Protein AF-A0A1F8VEP0-F1 (afdb_monomer_lite)

Structure (mmCIF, N/CA/C/O backbone):
data_AF-A0A1F8VEP0-F1
#
_entry.id   AF-A0A1F8VEP0-F1
#
loop_
_atom_site.group_PDB
_atom_site.id
_atom_site.type_symbol
_atom_site.label_atom_id
_atom_site.label_alt_id
_atom_site.label_comp_id
_atom_site.label_asym_id
_atom_site.label_entity_id
_atom_site.label_seq_id
_atom_site.pdbx_PDB_ins_code
_atom_site.Cartn_x
_atom_site.Cartn_y
_atom_site.Cartn_z
_atom_site.occupancy
_atom_site.B_iso_or_equiv
_atom_site.auth_seq_id
_atom_site.auth_comp_id
_atom_site.auth_asym_id
_atom_site.auth_atom_id
_atom_site.pdbx_PDB_model_num
ATOM 1 N N . MET A 1 1 ? 7.710 -33.359 -16.602 1.00 44.78 1 MET A N 1
ATOM 2 C CA . MET A 1 1 ? 8.304 -32.023 -16.822 1.00 44.78 1 MET A CA 1
ATOM 3 C C . MET A 1 1 ? 7.829 -31.526 -18.174 1.00 44.78 1 MET A C 1
ATOM 5 O O . MET A 1 1 ? 8.099 -32.193 -19.163 1.00 44.78 1 MET A O 1
ATOM 9 N N . ALA A 1 2 ? 7.037 -30.452 -18.216 1.00 44.25 2 ALA A N 1
ATOM 10 C CA . ALA A 1 2 ? 6.523 -29.912 -19.474 1.00 44.25 2 ALA A CA 1
ATOM 11 C C . ALA A 1 2 ? 7.696 -29.463 -20.360 1.00 44.25 2 ALA A C 1
ATOM 13 O O . ALA A 1 2 ? 8.592 -28.772 -19.877 1.00 44.25 2 ALA A O 1
ATOM 14 N N . SER A 1 3 ? 7.715 -29.880 -21.630 1.00 47.62 3 SER A N 1
ATOM 15 C CA . SER A 1 3 ? 8.751 -29.459 -22.573 1.00 47.62 3 SER A CA 1
ATOM 16 C C . SER A 1 3 ? 8.634 -27.954 -22.791 1.00 47.62 3 SER A C 1
ATOM 18 O O . SER A 1 3 ? 7.681 -27.473 -23.410 1.00 47.62 3 SER A O 1
ATOM 20 N N . ILE A 1 4 ? 9.589 -27.208 -22.255 1.00 56.34 4 ILE A N 1
ATOM 21 C CA . ILE A 1 4 ? 9.647 -25.764 -22.420 1.00 56.34 4 ILE A CA 1
ATOM 22 C C . ILE A 1 4 ? 9.968 -25.459 -23.894 1.00 56.34 4 ILE A C 1
ATOM 24 O O . ILE A 1 4 ? 10.861 -26.076 -24.478 1.00 56.34 4 ILE A O 1
ATOM 28 N N . LYS A 1 5 ? 9.197 -24.561 -24.525 1.00 58.69 5 LYS A N 1
ATOM 29 C CA . LYS A 1 5 ? 9.345 -24.208 -25.949 1.00 58.69 5 LYS A CA 1
ATOM 30 C C . LYS A 1 5 ? 10.731 -23.600 -26.202 1.00 58.69 5 LYS A C 1
ATOM 32 O O . LYS A 1 5 ? 11.097 -22.628 -25.550 1.00 58.69 5 LYS A O 1
ATOM 37 N N . LYS A 1 6 ? 11.462 -24.136 -27.187 1.00 59.84 6 LYS A N 1
ATOM 38 C CA . LYS A 1 6 ? 12.840 -23.739 -27.552 1.00 59.84 6 LYS A CA 1
ATOM 39 C C . LYS A 1 6 ? 13.005 -22.277 -28.015 1.00 59.84 6 LYS A C 1
ATOM 41 O O . LYS A 1 6 ? 14.140 -21.830 -28.131 1.00 59.84 6 LYS A O 1
ATOM 46 N N . ASP A 1 7 ? 11.916 -21.535 -28.223 1.00 81.25 7 ASP A N 1
ATOM 47 C CA . ASP A 1 7 ? 11.950 -20.193 -28.826 1.00 81.25 7 ASP A CA 1
ATOM 48 C C . ASP A 1 7 ? 11.789 -19.031 -27.829 1.00 81.25 7 ASP A C 1
ATOM 50 O O . ASP A 1 7 ? 11.871 -17.868 -28.222 1.00 81.25 7 ASP A O 1
ATOM 54 N N . VAL A 1 8 ? 11.565 -19.306 -26.540 1.00 88.75 8 VAL A N 1
ATOM 55 C CA . VAL A 1 8 ? 11.448 -18.245 -25.525 1.00 88.75 8 VAL A CA 1
ATOM 56 C C . VAL A 1 8 ? 12.845 -17.790 -25.094 1.00 88.75 8 VAL A C 1
ATOM 58 O O . VAL A 1 8 ? 13.694 -18.614 -24.767 1.00 88.75 8 VAL A O 1
ATOM 61 N N . LYS A 1 9 ? 13.091 -16.474 -25.085 1.00 90.25 9 LYS A N 1
ATOM 62 C CA . LYS A 1 9 ? 14.366 -15.865 -24.638 1.00 90.25 9 LYS A CA 1
ATOM 63 C C . LYS A 1 9 ? 14.201 -14.897 -23.464 1.00 90.25 9 LYS A C 1
ATOM 65 O O . LYS A 1 9 ? 15.165 -14.604 -22.760 1.00 90.25 9 LYS A O 1
ATOM 70 N N . GLU A 1 10 ? 12.984 -14.404 -23.270 1.00 95.00 10 GLU A N 1
ATOM 71 C CA . GLU A 1 10 ? 12.646 -13.306 -22.369 1.00 95.00 10 GLU A CA 1
ATOM 72 C C . GLU A 1 10 ? 11.399 -13.691 -21.575 1.00 95.00 10 GLU A C 1
ATOM 74 O O . GLU A 1 10 ? 10.438 -14.224 -22.135 1.00 95.00 10 GLU A O 1
ATOM 79 N N . VAL A 1 11 ? 11.426 -13.444 -20.268 1.00 96.12 11 VAL A N 1
ATOM 80 C CA . VAL A 1 11 ? 10.335 -13.747 -19.342 1.00 96.12 11 VAL A CA 1
ATOM 81 C C . VAL A 1 11 ? 10.034 -12.506 -18.519 1.00 96.12 11 VAL A C 1
ATOM 83 O O . VAL A 1 11 ? 10.885 -11.991 -17.798 1.00 96.12 11 VAL A O 1
ATOM 86 N N . LEU A 1 12 ? 8.797 -12.033 -18.605 1.00 97.25 12 LEU A N 1
ATOM 87 C CA . LEU A 1 12 ? 8.286 -10.983 -17.738 1.00 97.25 12 LEU A CA 1
ATOM 88 C C . LEU A 1 12 ? 7.476 -11.619 -16.614 1.00 97.25 12 LEU A C 1
ATOM 90 O O . LEU A 1 12 ? 6.585 -12.425 -16.877 1.00 97.25 12 LEU A O 1
ATOM 94 N N . ILE A 1 13 ? 7.751 -11.220 -15.375 1.00 97.56 13 ILE A N 1
ATOM 95 C CA . ILE A 1 13 ? 6.983 -11.656 -14.206 1.00 97.56 13 ILE A CA 1
ATOM 96 C C . ILE A 1 13 ? 6.179 -10.467 -13.691 1.00 97.56 13 ILE A C 1
ATOM 98 O O . ILE A 1 13 ? 6.742 -9.512 -13.163 1.00 97.56 13 ILE A O 1
ATOM 102 N N . LEU A 1 14 ? 4.857 -10.525 -13.862 1.00 97.12 14 LEU A N 1
ATOM 103 C CA . LEU A 1 14 ? 3.929 -9.543 -13.310 1.00 97.12 14 LEU A CA 1
ATOM 104 C C . LEU A 1 14 ? 3.367 -10.075 -11.995 1.00 97.12 14 LEU A C 1
ATOM 106 O O . LEU A 1 14 ? 2.551 -10.994 -12.000 1.00 97.12 14 LEU A O 1
ATOM 110 N N . ASP A 1 15 ? 3.766 -9.465 -10.888 1.00 95.75 15 ASP A N 1
ATOM 111 C CA . ASP A 1 15 ? 3.482 -9.963 -9.547 1.00 95.75 15 ASP A CA 1
ATOM 112 C C . ASP A 1 15 ? 2.583 -9.008 -8.744 1.00 95.75 15 ASP A C 1
ATOM 114 O O . ASP A 1 15 ? 2.435 -7.812 -9.038 1.00 95.75 15 ASP A O 1
ATOM 118 N N . HIS A 1 16 ? 1.907 -9.578 -7.756 1.00 91.88 16 HIS A N 1
ATOM 119 C CA . HIS A 1 16 ? 1.056 -8.896 -6.799 1.00 91.88 16 HIS A CA 1
ATOM 120 C C . HIS A 1 16 ? 1.235 -9.574 -5.438 1.00 91.88 16 HIS A C 1
ATOM 122 O O . HIS A 1 16 ? 0.623 -10.605 -5.174 1.00 91.88 16 HIS A O 1
ATOM 128 N N . GLY A 1 17 ? 2.086 -8.996 -4.591 1.00 90.06 17 GLY A N 1
ATOM 129 C CA . GLY A 1 17 ? 2.411 -9.539 -3.263 1.00 90.06 17 GLY A CA 1
ATOM 130 C C . GLY A 1 17 ? 3.816 -10.142 -3.170 1.00 90.06 17 GLY A C 1
ATOM 131 O O . GLY A 1 17 ? 4.260 -10.502 -2.079 1.00 90.06 17 GLY A O 1
ATOM 132 N N . GLY A 1 18 ? 4.560 -10.168 -4.280 1.00 92.62 18 GLY A N 1
ATOM 133 C CA . GLY A 1 18 ? 5.962 -10.583 -4.348 1.00 92.62 18 GLY A CA 1
ATOM 134 C C . GLY A 1 18 ? 6.181 -12.094 -4.361 1.00 92.62 18 GLY A C 1
ATOM 135 O O . GLY A 1 18 ? 7.325 -12.530 -4.361 1.00 92.62 18 GLY A O 1
ATOM 136 N N . HIS A 1 19 ? 5.120 -12.904 -4.368 1.00 92.25 19 HIS A N 1
ATOM 137 C CA . HIS A 1 19 ? 5.226 -14.361 -4.253 1.00 92.25 19 HIS A CA 1
ATOM 138 C C . HIS A 1 19 ? 5.881 -14.996 -5.483 1.00 92.25 19 HIS A C 1
ATOM 140 O O . HIS A 1 19 ? 6.763 -15.841 -5.345 1.00 92.25 19 HIS A O 1
ATOM 146 N N . ALA A 1 20 ? 5.498 -14.586 -6.693 1.00 94.75 20 ALA A N 1
ATOM 147 C CA . ALA A 1 20 ? 6.080 -15.144 -7.913 1.00 94.75 20 ALA A CA 1
ATOM 148 C C . ALA A 1 20 ? 7.556 -14.746 -8.070 1.00 94.75 20 ALA A C 1
ATOM 150 O O . ALA A 1 20 ? 8.371 -15.558 -8.501 1.00 94.75 20 ALA A O 1
ATOM 151 N N . LEU A 1 21 ? 7.901 -13.514 -7.692 1.00 95.38 21 LEU A N 1
ATOM 152 C CA . LEU A 1 21 ? 9.253 -12.962 -7.737 1.00 95.38 21 LEU A CA 1
ATOM 153 C C . LEU A 1 21 ? 10.166 -13.541 -6.647 1.00 95.38 21 LEU A C 1
ATOM 155 O O . LEU A 1 21 ? 11.363 -13.695 -6.878 1.00 95.38 21 LEU A O 1
ATOM 159 N N . SER A 1 22 ? 9.611 -13.886 -5.484 1.00 92.94 22 SER A N 1
ATOM 160 C CA . SER A 1 22 ? 10.333 -14.524 -4.378 1.00 92.94 22 SER A CA 1
ATOM 161 C C . SER A 1 22 ? 10.724 -15.972 -4.668 1.00 92.94 22 SER A C 1
ATOM 163 O O . SER A 1 22 ? 11.761 -16.436 -4.202 1.00 92.94 22 SER A O 1
ATOM 165 N N . PHE A 1 23 ? 9.907 -16.697 -5.435 1.00 91.50 23 PHE A N 1
ATOM 166 C CA . PHE A 1 23 ? 10.069 -18.140 -5.645 1.00 91.50 23 PHE A CA 1
ATOM 167 C C . PHE A 1 23 ? 10.392 -18.508 -7.098 1.00 91.50 23 PHE A C 1
ATOM 169 O O . PHE A 1 23 ? 10.045 -19.596 -7.563 1.00 91.50 23 PHE A O 1
ATOM 176 N N . ILE A 1 24 ? 11.070 -17.614 -7.827 1.00 92.88 24 ILE A N 1
ATOM 177 C CA . ILE A 1 24 ? 11.504 -17.886 -9.202 1.00 92.88 24 ILE A CA 1
ATOM 178 C C . ILE A 1 24 ? 12.479 -19.072 -9.190 1.00 92.88 24 ILE A C 1
ATOM 180 O O . ILE A 1 24 ? 13.518 -19.001 -8.529 1.00 92.88 24 ILE A O 1
ATOM 184 N N . PRO A 1 25 ? 12.216 -20.150 -9.952 1.00 93.31 25 PRO A N 1
ATOM 185 C CA . PRO A 1 25 ? 13.163 -21.248 -10.058 1.00 93.31 25 PRO A CA 1
ATOM 186 C C . PRO A 1 25 ? 14.482 -20.773 -10.671 1.00 93.31 25 PRO A C 1
ATOM 188 O O . PRO A 1 25 ? 14.488 -20.116 -11.712 1.00 93.31 25 PRO A O 1
ATOM 191 N N . GLU A 1 26 ? 15.611 -21.182 -10.095 1.00 91.75 26 GLU A N 1
ATOM 192 C CA . GLU A 1 26 ? 16.945 -20.798 -10.580 1.00 91.75 26 GLU A CA 1
ATOM 193 C C . GLU A 1 26 ? 17.156 -21.126 -12.071 1.00 91.75 26 GLU A C 1
ATOM 195 O O . GLU A 1 26 ? 17.801 -20.383 -12.808 1.00 91.75 26 GLU A O 1
ATOM 200 N N . GLN A 1 27 ? 16.549 -22.216 -12.544 1.00 92.50 27 GLN A N 1
ATOM 201 C CA . GLN A 1 27 ? 16.573 -22.620 -13.951 1.00 92.50 27 GLN A CA 1
ATOM 202 C C . GLN A 1 27 ? 16.001 -21.539 -14.882 1.00 92.50 27 GLN A C 1
ATOM 204 O O . GLN A 1 27 ? 16.535 -21.339 -15.970 1.00 92.50 27 GLN A O 1
ATOM 209 N N . ILE A 1 28 ? 14.965 -20.811 -14.450 1.00 92.88 28 ILE A N 1
ATOM 210 C CA . ILE A 1 28 ? 14.386 -19.702 -15.216 1.00 92.88 28 ILE A CA 1
ATOM 211 C C . ILE A 1 28 ? 15.386 -18.545 -15.302 1.00 92.88 28 ILE A C 1
ATOM 213 O O . ILE A 1 28 ? 15.624 -18.030 -16.391 1.00 92.88 28 ILE A O 1
ATOM 217 N N . LEU A 1 29 ? 16.026 -18.186 -14.185 1.00 92.31 29 LEU A N 1
ATOM 218 C CA . LEU A 1 29 ? 17.010 -17.097 -14.137 1.00 92.31 29 LEU A CA 1
ATOM 219 C C . LEU A 1 29 ? 18.261 -17.390 -14.977 1.00 92.31 29 LEU A C 1
ATOM 221 O O . LEU A 1 29 ? 18.841 -16.482 -15.559 1.00 92.31 29 LEU A O 1
ATOM 225 N N . ARG A 1 30 ? 18.681 -18.659 -15.056 1.00 90.88 30 ARG A N 1
ATOM 226 C CA . ARG A 1 30 ? 19.842 -19.075 -15.861 1.00 90.88 30 ARG A CA 1
ATOM 227 C C . ARG A 1 30 ? 19.538 -19.154 -17.359 1.00 90.88 30 ARG A C 1
ATOM 229 O O . ARG A 1 30 ? 20.446 -18.985 -18.167 1.00 90.88 30 ARG A O 1
ATOM 236 N N . GLN A 1 31 ? 18.299 -19.477 -17.729 1.00 91.75 31 GLN A N 1
ATOM 237 C CA . GLN A 1 31 ? 17.927 -19.748 -19.120 1.00 91.75 31 GLN A CA 1
ATOM 238 C C . GLN A 1 31 ? 17.366 -18.520 -19.849 1.00 91.75 31 GLN A C 1
ATOM 240 O O . GLN A 1 31 ? 17.531 -18.413 -21.065 1.00 91.75 31 GLN A O 1
ATOM 245 N N . TYR A 1 32 ? 16.706 -17.608 -19.135 1.00 94.00 32 TYR A N 1
ATOM 246 C CA . TYR A 1 32 ? 16.004 -16.475 -19.732 1.00 94.00 32 TYR A CA 1
ATOM 247 C C . TYR A 1 32 ? 16.513 -15.153 -19.183 1.00 94.00 32 TYR A C 1
ATOM 249 O O . TYR A 1 32 ? 16.926 -15.048 -18.032 1.00 94.00 32 TYR A O 1
ATOM 257 N N . LYS A 1 33 ? 16.377 -14.105 -19.993 1.00 95.44 33 LYS A N 1
ATOM 258 C CA . LYS A 1 33 ? 16.367 -12.743 -19.464 1.00 95.44 33 LYS A CA 1
ATOM 259 C C . LYS A 1 33 ? 15.062 -12.540 -18.710 1.00 95.44 33 LYS A C 1
ATOM 261 O O . LYS A 1 33 ? 13.998 -12.779 -19.284 1.00 95.44 33 LYS A O 1
ATOM 266 N N . VAL A 1 34 ? 15.131 -12.091 -17.463 1.00 96.88 34 VAL A N 1
ATOM 267 C CA . VAL A 1 34 ? 13.943 -11.914 -16.622 1.00 96.88 34 VAL A CA 1
ATOM 268 C C . VAL A 1 34 ? 13.818 -10.464 -16.183 1.00 96.88 34 VAL A C 1
ATOM 270 O O . VAL A 1 34 ? 14.791 -9.875 -15.728 1.00 96.88 34 VAL A O 1
ATOM 273 N N . VAL A 1 35 ? 12.619 -9.896 -16.303 1.00 97.75 35 VAL A N 1
ATOM 274 C CA . VAL A 1 35 ? 12.275 -8.587 -15.726 1.00 97.75 35 VAL A CA 1
ATOM 275 C C . VAL A 1 35 ? 11.032 -8.756 -14.860 1.00 97.75 35 VAL A C 1
ATOM 277 O O . VAL A 1 35 ? 10.041 -9.353 -15.288 1.00 97.75 35 VAL A O 1
ATOM 280 N N . GLY A 1 36 ? 11.086 -8.240 -13.637 1.00 97.69 36 GLY A N 1
ATOM 281 C CA . GLY A 1 36 ? 9.975 -8.266 -12.693 1.00 97.69 36 GLY A CA 1
ATOM 282 C C . GLY A 1 36 ? 9.176 -6.967 -12.701 1.00 97.69 36 GLY A C 1
ATOM 283 O O . GLY A 1 36 ? 9.731 -5.886 -12.888 1.00 97.69 36 GLY A O 1
ATOM 284 N N . VAL A 1 37 ? 7.877 -7.056 -12.434 1.00 97.88 37 VAL A N 1
ATOM 285 C CA . VAL A 1 37 ? 6.990 -5.914 -12.186 1.00 97.88 37 VAL A CA 1
ATOM 286 C C . VAL A 1 37 ? 6.184 -6.206 -10.923 1.00 97.88 37 VAL A C 1
ATOM 288 O O . VAL A 1 37 ? 5.348 -7.106 -10.932 1.00 97.88 37 VAL A O 1
ATOM 291 N N . GLU A 1 38 ? 6.396 -5.440 -9.851 1.00 97.19 38 GLU A N 1
ATOM 292 C CA . GLU A 1 38 ? 5.661 -5.603 -8.587 1.00 97.19 38 GLU A CA 1
ATOM 293 C C . GLU A 1 38 ? 4.654 -4.464 -8.377 1.00 97.19 38 GLU A C 1
ATOM 295 O O . GLU A 1 38 ? 4.998 -3.275 -8.381 1.00 97.19 38 GLU A O 1
ATOM 300 N N . LYS A 1 39 ? 3.387 -4.836 -8.164 1.00 94.81 39 LYS A N 1
ATOM 301 C CA . LYS A 1 39 ? 2.250 -3.903 -8.076 1.00 94.81 39 LYS A CA 1
ATOM 302 C C . LYS A 1 39 ? 1.885 -3.467 -6.658 1.00 94.81 39 LYS A C 1
ATOM 304 O O . LYS A 1 39 ? 1.122 -2.512 -6.514 1.00 94.81 39 LYS A O 1
ATOM 309 N N . THR A 1 40 ? 2.373 -4.138 -5.620 1.00 92.12 40 THR A N 1
ATOM 310 C CA . THR A 1 40 ? 1.998 -3.901 -4.219 1.00 92.12 40 THR A CA 1
ATOM 311 C C . THR A 1 40 ? 3.190 -3.533 -3.346 1.00 92.12 40 THR A C 1
ATOM 313 O O . THR A 1 40 ? 4.299 -4.041 -3.502 1.00 92.12 40 THR A O 1
ATOM 316 N N . THR A 1 41 ? 2.950 -2.656 -2.372 1.00 91.56 41 THR A N 1
ATOM 317 C CA . THR A 1 41 ? 3.968 -2.282 -1.381 1.00 91.56 41 THR A CA 1
ATOM 318 C C . THR A 1 41 ? 4.392 -3.497 -0.559 1.00 91.56 41 THR A C 1
ATOM 320 O O . THR A 1 41 ? 5.569 -3.649 -0.245 1.00 91.56 41 THR A O 1
ATOM 323 N N . ARG A 1 42 ? 3.441 -4.396 -0.269 1.00 88.44 42 ARG A N 1
ATOM 324 C CA . ARG A 1 42 ? 3.685 -5.688 0.375 1.00 88.44 42 ARG A CA 1
ATOM 325 C C . ARG A 1 42 ? 4.732 -6.501 -0.376 1.00 88.44 42 ARG A C 1
ATOM 327 O O . ARG A 1 42 ? 5.704 -6.916 0.243 1.00 88.44 42 ARG A O 1
ATOM 334 N N . GLY A 1 43 ? 4.565 -6.684 -1.684 1.00 92.38 43 GLY A N 1
ATOM 335 C CA . GLY A 1 43 ? 5.507 -7.471 -2.470 1.00 92.38 43 GLY A CA 1
ATOM 336 C C . GLY A 1 43 ? 6.916 -6.900 -2.433 1.00 92.38 43 GLY A C 1
ATOM 337 O O . GLY A 1 43 ? 7.862 -7.633 -2.171 1.00 92.38 43 GLY A O 1
ATOM 338 N N . LEU A 1 44 ? 7.068 -5.576 -2.539 1.00 92.56 44 LEU A N 1
ATOM 339 C CA . LEU A 1 44 ? 8.384 -4.944 -2.391 1.00 92.56 44 LEU A CA 1
ATOM 340 C C . LEU A 1 44 ? 8.975 -5.113 -0.982 1.00 92.56 44 LEU A C 1
ATOM 342 O O . LEU A 1 44 ? 10.185 -5.288 -0.853 1.00 92.56 44 LEU A O 1
ATOM 346 N N . ILE A 1 45 ? 8.152 -5.076 0.073 1.00 90.06 45 ILE A N 1
ATOM 347 C CA . ILE A 1 45 ? 8.592 -5.351 1.451 1.00 90.06 45 ILE A CA 1
ATOM 348 C C . ILE A 1 45 ? 9.070 -6.801 1.586 1.00 90.06 45 ILE A C 1
ATOM 350 O O . ILE A 1 45 ? 10.143 -7.026 2.145 1.00 90.06 45 ILE A O 1
ATOM 354 N N . ASN A 1 46 ? 8.303 -7.762 1.068 1.00 90.44 46 ASN A N 1
ATOM 355 C CA . ASN A 1 46 ? 8.627 -9.188 1.122 1.00 90.44 46 ASN A CA 1
ATOM 356 C C . ASN A 1 46 ? 9.933 -9.481 0.374 1.00 90.44 46 ASN A C 1
ATOM 358 O O . ASN A 1 46 ? 10.839 -10.094 0.935 1.00 90.44 46 ASN A O 1
ATOM 362 N N . LEU A 1 47 ? 10.068 -8.954 -0.846 1.00 93.62 47 LEU A N 1
ATOM 363 C CA . LEU A 1 47 ? 11.279 -9.088 -1.655 1.00 93.62 47 LEU A CA 1
ATOM 364 C C . LEU A 1 47 ? 12.484 -8.445 -0.967 1.00 93.62 47 LEU A C 1
ATOM 366 O O . LEU A 1 47 ? 13.552 -9.041 -0.907 1.00 93.62 47 LEU A O 1
ATOM 370 N N . LYS A 1 48 ? 12.322 -7.259 -0.367 1.00 92.75 48 LYS A N 1
ATOM 371 C CA . LYS A 1 48 ? 13.407 -6.624 0.393 1.00 92.75 48 LYS A CA 1
ATOM 372 C C . LYS A 1 48 ? 13.837 -7.471 1.594 1.00 92.75 48 LYS A C 1
ATOM 374 O O . LYS A 1 48 ? 15.030 -7.567 1.859 1.00 92.75 48 LYS A O 1
ATOM 379 N N . ALA A 1 49 ? 12.886 -8.057 2.322 1.00 90.38 49 ALA A N 1
ATOM 380 C CA . ALA A 1 49 ? 13.165 -8.879 3.500 1.00 90.38 49 ALA A CA 1
ATOM 381 C C . ALA A 1 49 ? 13.895 -10.188 3.154 1.00 90.38 49 ALA A C 1
ATOM 383 O O . ALA A 1 49 ? 14.705 -10.656 3.948 1.00 90.38 49 ALA A O 1
ATOM 384 N N . GLN A 1 50 ? 13.633 -10.752 1.974 1.00 89.62 50 GLN A N 1
ATOM 385 C CA . GLN A 1 50 ? 14.289 -11.966 1.474 1.00 89.62 50 GLN A CA 1
ATOM 386 C C . GLN A 1 50 ? 15.582 -11.678 0.690 1.00 89.62 50 GLN A C 1
ATOM 388 O O . GLN A 1 50 ? 16.316 -12.603 0.352 1.00 89.62 50 GLN A O 1
ATOM 393 N N . GLY A 1 51 ? 15.876 -10.401 0.433 1.00 90.94 51 GLY A N 1
ATOM 394 C CA . GLY A 1 51 ? 16.866 -9.975 -0.548 1.00 90.94 51 GLY A CA 1
ATOM 395 C C . GLY A 1 51 ? 16.242 -9.915 -1.941 1.00 90.94 51 GLY A C 1
ATOM 396 O O . GLY A 1 51 ? 15.601 -10.862 -2.393 1.00 90.94 51 GLY A O 1
ATOM 397 N N . PHE A 1 52 ? 16.408 -8.779 -2.626 1.00 92.38 52 PHE A N 1
ATOM 398 C CA . PHE A 1 52 ? 15.854 -8.625 -3.970 1.00 92.38 52 PHE A CA 1
ATOM 399 C C . PHE A 1 52 ? 16.428 -9.687 -4.921 1.00 92.38 52 PHE A C 1
ATOM 401 O O . PHE A 1 52 ? 17.625 -9.984 -4.844 1.00 92.38 52 PHE A O 1
ATOM 408 N N . PRO A 1 53 ? 15.605 -10.237 -5.835 1.00 91.88 53 PRO A N 1
ATOM 409 C CA . PRO A 1 53 ? 16.087 -11.196 -6.816 1.00 91.88 53 PRO A CA 1
ATOM 410 C C . PRO A 1 53 ? 17.128 -10.537 -7.739 1.00 91.88 53 PRO A C 1
ATOM 412 O O . PRO A 1 53 ? 17.084 -9.319 -7.946 1.00 91.88 53 PRO A O 1
ATOM 415 N N . PRO A 1 54 ? 18.061 -11.314 -8.321 1.00 93.69 54 PRO A N 1
ATOM 416 C CA . PRO A 1 54 ? 19.153 -10.799 -9.149 1.00 93.69 54 PRO A CA 1
ATOM 417 C C . PRO A 1 54 ? 18.671 -10.444 -10.567 1.00 93.69 54 PRO A C 1
ATOM 419 O O . PRO A 1 54 ? 19.158 -10.976 -11.559 1.00 93.69 54 PRO A O 1
ATOM 422 N N . LEU A 1 55 ? 17.665 -9.579 -10.657 1.00 95.44 55 LEU A N 1
ATOM 423 C CA . LEU A 1 55 ? 17.006 -9.151 -11.886 1.00 95.44 55 LEU A CA 1
ATOM 424 C C . LEU A 1 55 ? 16.515 -7.703 -11.739 1.00 95.44 55 LEU A C 1
ATOM 426 O O . LEU A 1 55 ? 16.342 -7.224 -10.611 1.00 95.44 55 LEU A O 1
ATOM 430 N N . PRO A 1 56 ? 16.256 -6.992 -12.845 1.00 96.81 56 PRO A N 1
ATOM 431 C CA . PRO A 1 56 ? 15.615 -5.687 -12.789 1.00 96.81 56 PRO A CA 1
ATOM 432 C C . PRO A 1 56 ? 14.145 -5.816 -12.373 1.00 96.81 56 PRO A C 1
ATOM 434 O O . PRO A 1 56 ? 13.368 -6.568 -12.968 1.00 96.81 56 PRO A O 1
ATOM 437 N N . LEU A 1 57 ? 13.750 -5.044 -11.364 1.00 97.25 57 LEU A N 1
ATOM 438 C CA . LEU A 1 57 ? 12.398 -5.017 -10.816 1.00 97.25 57 LEU A CA 1
ATOM 439 C C . LEU A 1 57 ? 11.781 -3.630 -10.980 1.00 97.25 57 LEU A C 1
ATOM 441 O O . LEU A 1 57 ? 12.280 -2.665 -10.417 1.00 97.25 57 LEU A O 1
ATOM 445 N N . ILE A 1 58 ? 10.660 -3.521 -11.684 1.00 97.38 58 ILE A N 1
ATOM 446 C CA . ILE A 1 58 ? 9.907 -2.269 -11.8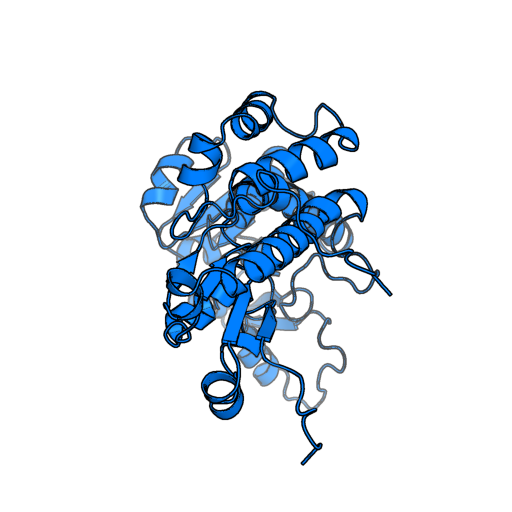00 1.00 97.38 58 ILE A CA 1
ATOM 447 C C . ILE A 1 58 ? 8.908 -2.177 -10.645 1.00 97.38 58 ILE A C 1
ATOM 449 O O . ILE A 1 58 ? 7.983 -2.986 -10.524 1.00 97.38 58 ILE A O 1
ATOM 453 N N . GLY A 1 59 ? 9.090 -1.173 -9.789 1.00 96.62 59 GLY A N 1
ATOM 454 C CA . GLY A 1 59 ? 8.271 -0.936 -8.603 1.00 96.62 59 GLY A CA 1
ATOM 455 C C . GLY A 1 59 ? 7.049 -0.064 -8.887 1.00 96.62 59 GLY A C 1
ATOM 456 O O . GLY A 1 59 ? 7.036 1.117 -8.543 1.00 96.62 59 GLY A O 1
ATOM 457 N N . VAL A 1 60 ? 5.979 -0.640 -9.444 1.00 97.00 60 VAL A N 1
ATOM 458 C CA . VAL A 1 60 ? 4.708 0.083 -9.676 1.00 97.00 60 VAL A CA 1
ATOM 459 C C . VAL A 1 60 ? 4.069 0.515 -8.352 1.00 97.00 60 VAL A C 1
ATOM 461 O O . VAL A 1 60 ? 3.494 1.595 -8.250 1.00 97.00 60 VAL A O 1
ATOM 464 N N . ALA A 1 61 ? 4.221 -0.302 -7.310 1.00 92.50 61 ALA A N 1
ATOM 465 C CA . ALA A 1 61 ? 3.700 -0.047 -5.969 1.00 92.50 61 ALA A CA 1
ATOM 466 C C . ALA A 1 61 ? 4.060 1.328 -5.375 1.00 92.50 61 ALA A C 1
ATOM 468 O O . ALA A 1 61 ? 3.268 1.913 -4.636 1.00 92.50 61 ALA A O 1
ATOM 469 N N . HIS A 1 62 ? 5.267 1.824 -5.662 1.00 92.38 62 HIS A N 1
ATOM 470 C CA . HIS A 1 62 ? 5.809 3.047 -5.070 1.00 92.38 62 HIS A CA 1
ATOM 471 C C . HIS A 1 62 ? 5.761 4.254 -6.005 1.00 92.38 62 HIS A C 1
ATOM 473 O O . HIS A 1 62 ? 6.311 5.302 -5.661 1.00 92.38 62 HIS A O 1
ATOM 479 N N . CYS A 1 63 ? 5.123 4.134 -7.168 1.00 96.56 63 CYS A N 1
ATOM 480 C CA . CYS A 1 63 ? 5.010 5.252 -8.088 1.00 96.56 63 CYS A CA 1
ATOM 481 C C . CYS A 1 63 ? 4.117 6.358 -7.493 1.00 96.56 63 CYS A C 1
ATOM 483 O O . CYS A 1 63 ? 3.207 6.089 -6.694 1.00 96.56 63 CYS A O 1
ATOM 485 N N . ALA A 1 64 ? 4.383 7.611 -7.864 1.00 97.38 64 ALA A N 1
ATOM 486 C CA . ALA A 1 64 ? 3.665 8.768 -7.336 1.00 97.38 64 ALA A CA 1
ATOM 487 C C . ALA A 1 64 ? 2.151 8.652 -7.576 1.00 97.38 64 ALA A C 1
ATOM 489 O O . ALA A 1 64 ? 1.364 8.828 -6.645 1.00 97.38 64 ALA A O 1
ATOM 490 N N . ALA A 1 65 ? 1.744 8.262 -8.791 1.00 97.56 65 ALA A N 1
ATOM 491 C CA . ALA A 1 65 ? 0.332 8.142 -9.167 1.00 97.56 65 ALA A CA 1
ATOM 492 C C . ALA A 1 65 ? -0.440 7.175 -8.254 1.00 97.56 65 ALA A C 1
ATOM 494 O O . ALA A 1 65 ? -1.501 7.516 -7.735 1.00 97.56 65 ALA A O 1
ATOM 495 N N . LYS A 1 66 ? 0.124 5.998 -7.969 1.00 95.56 66 LYS A N 1
ATOM 496 C CA . LYS A 1 66 ? -0.478 5.016 -7.062 1.00 95.56 66 LYS A CA 1
ATOM 497 C C . LYS A 1 66 ? -0.547 5.533 -5.625 1.00 95.56 66 LYS A C 1
ATOM 499 O O . LYS A 1 66 ? -1.581 5.467 -4.968 1.00 95.56 66 LYS A O 1
ATOM 504 N N . ARG A 1 67 ? 0.538 6.109 -5.114 1.00 95.19 67 ARG A N 1
ATOM 505 C CA . ARG A 1 67 ? 0.571 6.575 -3.720 1.00 95.19 67 ARG A CA 1
ATOM 506 C C . ARG A 1 67 ? -0.385 7.740 -3.468 1.00 95.19 67 ARG A C 1
ATOM 508 O O . ARG A 1 67 ? -0.985 7.792 -2.397 1.00 95.19 67 ARG A O 1
ATOM 515 N N . ILE A 1 68 ? -0.521 8.650 -4.428 1.00 95.88 68 ILE A N 1
ATOM 516 C CA . ILE A 1 68 ? -1.191 9.940 -4.231 1.00 95.88 68 ILE A CA 1
ATOM 517 C C . ILE A 1 68 ? -2.636 9.910 -4.735 1.00 95.88 68 ILE A C 1
ATOM 519 O O . ILE A 1 68 ? -3.515 10.428 -4.052 1.00 95.88 68 ILE A O 1
ATOM 523 N N . LEU A 1 69 ? -2.901 9.270 -5.877 1.00 96.50 69 LEU A N 1
ATOM 524 C CA . LEU A 1 69 ? -4.227 9.271 -6.503 1.00 96.50 69 LEU A CA 1
ATOM 525 C C . LEU A 1 69 ? -5.031 7.993 -6.222 1.00 96.50 69 LEU A C 1
ATOM 527 O O . LEU A 1 69 ? -6.241 8.087 -6.048 1.00 96.50 69 LEU A O 1
ATOM 531 N N . GLU A 1 70 ? -4.404 6.811 -6.127 1.00 95.19 70 GLU A N 1
ATOM 532 C CA . GLU A 1 70 ? -5.134 5.561 -5.822 1.00 95.19 70 GLU A CA 1
ATOM 533 C C . GLU A 1 70 ? -5.508 5.458 -4.336 1.00 95.19 70 GLU A C 1
ATOM 535 O O . GLU A 1 70 ? -6.619 5.042 -4.015 1.00 95.19 70 GLU A O 1
ATOM 540 N N . SER A 1 71 ? -4.621 5.857 -3.417 1.00 94.19 71 SER A N 1
ATOM 541 C CA . SER A 1 71 ? -4.865 5.691 -1.973 1.00 94.19 71 SER A CA 1
ATOM 542 C C . SER A 1 71 ? -6.188 6.306 -1.479 1.00 94.19 71 SER A C 1
ATOM 544 O O . SER A 1 71 ? -6.889 5.630 -0.721 1.00 94.19 71 SER A O 1
ATOM 546 N N . PRO A 1 72 ? -6.591 7.526 -1.901 1.00 94.69 72 PRO A N 1
ATOM 547 C CA . PRO A 1 72 ? -7.914 8.073 -1.584 1.00 94.69 72 PRO A CA 1
ATOM 548 C C . PRO A 1 72 ? -9.078 7.205 -2.079 1.00 94.69 72 PRO A C 1
ATOM 550 O O . PRO A 1 72 ? -10.039 7.008 -1.341 1.00 94.69 72 PRO A O 1
ATOM 553 N N . LEU A 1 73 ? -8.973 6.627 -3.280 1.00 95.00 73 LEU A N 1
ATOM 554 C CA . LEU A 1 73 ? -10.009 5.766 -3.870 1.00 95.00 73 LEU A CA 1
ATOM 555 C C . LEU A 1 73 ? -10.159 4.463 -3.076 1.00 95.00 73 LEU A C 1
ATOM 557 O O . LEU A 1 73 ? -11.271 4.006 -2.815 1.00 95.00 73 LEU A O 1
ATOM 561 N N . ILE A 1 74 ? -9.036 3.889 -2.634 1.00 93.94 74 ILE A N 1
ATOM 562 C CA . ILE A 1 74 ? -9.029 2.713 -1.755 1.00 93.94 74 ILE A CA 1
ATOM 563 C C . ILE A 1 74 ? -9.697 3.050 -0.421 1.00 93.94 74 ILE A C 1
ATOM 565 O O . ILE A 1 74 ? -10.536 2.285 0.049 1.00 93.94 74 ILE A O 1
ATOM 569 N N . ALA A 1 75 ? -9.376 4.202 0.174 1.00 94.75 75 ALA A N 1
ATOM 570 C CA . ALA A 1 75 ? -9.989 4.629 1.427 1.00 94.75 75 ALA A CA 1
ATOM 571 C C . ALA A 1 75 ? -11.507 4.832 1.298 1.00 94.75 75 ALA A C 1
ATOM 573 O O . ALA A 1 75 ? -12.262 4.404 2.172 1.00 94.75 75 ALA A O 1
ATOM 574 N N . GLU A 1 76 ? -11.969 5.433 0.200 1.00 94.00 76 GLU A N 1
ATOM 575 C CA . GLU A 1 76 ? -13.397 5.556 -0.096 1.00 94.00 76 GLU A CA 1
ATOM 576 C C . GLU A 1 76 ? -14.074 4.193 -0.225 1.00 94.00 76 GLU A C 1
ATOM 578 O O . GLU A 1 76 ? -15.110 3.975 0.405 1.00 94.00 76 GLU A O 1
ATOM 583 N N . ALA A 1 77 ? -13.472 3.264 -0.971 1.00 94.50 77 ALA A N 1
ATOM 584 C CA . ALA A 1 77 ? -14.005 1.920 -1.149 1.00 94.50 77 ALA A CA 1
ATOM 585 C C . ALA A 1 77 ? -14.065 1.142 0.176 1.00 94.50 77 ALA A C 1
ATOM 587 O O . ALA A 1 77 ? -15.101 0.563 0.499 1.00 94.50 77 ALA A O 1
ATOM 588 N N . VAL A 1 78 ? -12.998 1.179 0.982 1.00 94.31 78 VAL A N 1
ATOM 589 C CA . VAL A 1 78 ? -12.959 0.567 2.320 1.00 94.31 78 VAL A CA 1
ATOM 590 C C . VAL A 1 78 ? -14.095 1.103 3.185 1.00 94.31 78 VAL A C 1
ATOM 592 O O . VAL A 1 78 ? -14.891 0.323 3.701 1.00 94.31 78 VAL A O 1
ATOM 595 N N . ILE A 1 79 ? -14.223 2.425 3.311 1.00 93.25 79 ILE A N 1
ATOM 596 C CA . ILE A 1 79 ? -15.247 3.026 4.171 1.00 93.25 79 ILE A CA 1
ATOM 597 C C . ILE A 1 79 ? -16.653 2.721 3.643 1.00 93.25 79 ILE A C 1
ATOM 599 O O . ILE A 1 79 ? -17.513 2.316 4.423 1.00 93.25 79 ILE A O 1
ATOM 603 N N . ALA A 1 80 ? -16.890 2.825 2.333 1.00 92.38 80 ALA A N 1
ATOM 604 C CA . ALA A 1 80 ? -18.181 2.500 1.725 1.00 92.38 80 ALA A CA 1
ATOM 605 C C . ALA A 1 80 ? -18.613 1.051 2.003 1.00 92.38 80 ALA A C 1
ATOM 607 O O . ALA A 1 80 ? -19.780 0.810 2.311 1.00 92.38 80 ALA A O 1
ATOM 608 N N . LYS A 1 81 ? -17.675 0.098 1.947 1.00 91.38 81 LYS A N 1
ATOM 609 C CA . LYS A 1 81 ? -17.927 -1.325 2.224 1.00 91.38 81 LYS A CA 1
ATOM 610 C C . LYS A 1 81 ? -18.043 -1.635 3.722 1.00 91.38 81 LYS A C 1
ATOM 612 O O . LYS A 1 81 ? -18.665 -2.629 4.084 1.00 91.38 81 LYS A O 1
ATOM 617 N N . LEU A 1 82 ? -17.481 -0.795 4.592 1.00 90.12 82 LEU A N 1
ATOM 618 C CA . LEU A 1 82 ? -17.588 -0.930 6.048 1.00 90.12 82 LEU A CA 1
ATOM 619 C C . LEU A 1 82 ? -18.883 -0.354 6.620 1.00 90.12 82 LEU A C 1
ATOM 621 O O . LEU A 1 82 ? -19.400 -0.903 7.588 1.00 90.12 82 LEU A O 1
ATOM 625 N N . LEU A 1 83 ? -19.424 0.722 6.039 1.00 89.06 83 LEU A N 1
ATOM 626 C CA . LEU A 1 83 ? -20.634 1.392 6.539 1.00 89.06 83 LEU A CA 1
ATOM 627 C C . LEU A 1 83 ? -21.835 0.453 6.800 1.00 89.06 83 LEU A C 1
ATOM 629 O O . LEU A 1 83 ? -22.558 0.713 7.761 1.00 89.06 83 LEU A O 1
ATOM 633 N N . PRO A 1 84 ? -22.084 -0.609 6.005 1.00 86.62 84 PRO A N 1
ATOM 634 C CA . PRO A 1 84 ? -23.144 -1.578 6.294 1.00 86.62 84 PRO A CA 1
ATOM 635 C C . PRO A 1 84 ? -22.798 -2.579 7.408 1.00 86.62 84 PRO A C 1
ATOM 637 O O . PRO A 1 84 ? -23.700 -3.196 7.966 1.00 86.62 84 PRO A O 1
ATOM 640 N N . LEU A 1 85 ? -21.510 -2.781 7.704 1.00 84.12 85 LEU A N 1
ATOM 641 C CA . LEU A 1 85 ? -21.009 -3.818 8.617 1.00 84.12 85 LEU A CA 1
ATOM 642 C C . LEU A 1 85 ? -20.809 -3.310 10.047 1.00 84.12 85 LEU A C 1
ATOM 644 O O . LEU A 1 85 ? -20.873 -4.095 10.997 1.00 84.12 85 LEU A O 1
ATOM 648 N N . ILE A 1 86 ? -20.527 -2.014 10.193 1.00 83.19 86 ILE A N 1
ATOM 649 C CA . ILE A 1 86 ? -20.205 -1.383 11.471 1.00 83.19 86 ILE A CA 1
ATOM 650 C C . ILE A 1 86 ? -20.910 -0.036 11.629 1.00 83.19 86 ILE A C 1
ATOM 652 O O . ILE A 1 86 ? -21.042 0.749 10.688 1.00 83.19 86 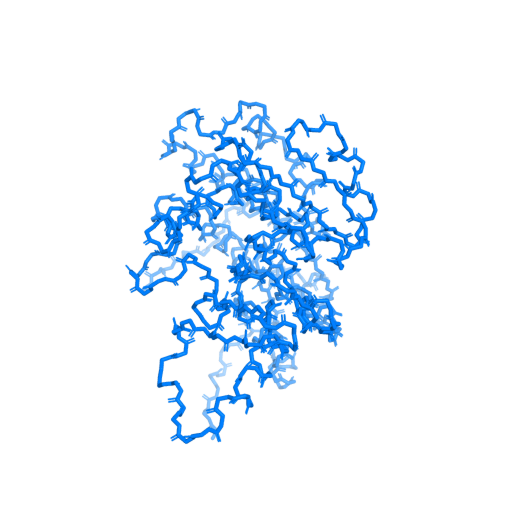ILE A O 1
ATOM 656 N N . SER A 1 87 ? -21.298 0.276 12.864 1.00 79.25 87 SER A N 1
ATOM 657 C CA . SER A 1 87 ? -21.904 1.558 13.236 1.00 79.25 87 SER A CA 1
ATOM 658 C C . SER A 1 87 ? -20.844 2.643 13.415 1.00 79.25 87 SER A C 1
ATOM 660 O O . SER A 1 87 ? -20.759 3.286 14.457 1.00 79.25 87 SER A O 1
ATOM 662 N N . ILE A 1 88 ? -20.035 2.887 12.384 1.00 72.12 88 ILE A N 1
ATOM 663 C CA . ILE A 1 88 ? -19.038 3.965 12.406 1.00 72.12 88 ILE A CA 1
ATOM 664 C C . ILE A 1 88 ? -19.687 5.355 12.319 1.00 72.12 88 ILE A C 1
ATOM 666 O O . ILE A 1 88 ? -18.987 6.340 12.291 1.00 72.12 88 ILE A O 1
ATOM 670 N N . LYS A 1 89 ? -21.018 5.491 12.277 1.00 67.25 89 LYS A N 1
ATOM 671 C CA . LYS A 1 89 ? -21.685 6.809 12.232 1.00 67.25 89 LYS A CA 1
ATOM 672 C C . LYS A 1 89 ? -21.736 7.523 13.588 1.00 67.25 89 LYS A C 1
ATOM 674 O O . LYS A 1 89 ? -22.058 8.710 13.626 1.00 67.25 89 LYS A O 1
ATOM 679 N N . ASP A 1 90 ? -21.453 6.826 14.688 1.00 74.06 90 ASP A N 1
ATOM 680 C CA . ASP A 1 90 ? -21.410 7.444 16.013 1.00 74.06 90 ASP A CA 1
ATOM 681 C C . ASP A 1 90 ? -20.133 8.289 16.166 1.00 74.06 90 ASP A C 1
ATOM 683 O O . ASP A 1 90 ? -19.005 7.797 16.076 1.00 74.06 90 ASP A O 1
ATOM 687 N N . LYS A 1 91 ? -20.321 9.593 16.389 1.00 68.19 91 LYS A N 1
ATOM 688 C CA . LYS A 1 91 ? -19.243 10.587 16.490 1.00 68.19 91 LYS A CA 1
ATOM 689 C C . LYS A 1 91 ? -18.422 10.461 17.775 1.00 68.19 91 LYS A C 1
ATOM 691 O O . LYS A 1 91 ? -17.362 11.076 17.874 1.00 68.19 91 LYS A O 1
ATOM 696 N N . ASN A 1 92 ? -18.891 9.687 18.753 1.00 79.25 92 ASN A N 1
ATOM 697 C CA . ASN A 1 92 ? -18.170 9.470 20.006 1.00 79.25 92 ASN A CA 1
ATOM 698 C C . ASN A 1 92 ? -17.101 8.376 19.911 1.00 79.25 92 ASN A C 1
ATOM 700 O O . ASN A 1 92 ? -16.288 8.261 20.828 1.00 79.25 92 ASN A O 1
ATOM 704 N N . LEU A 1 93 ? -17.077 7.613 18.814 1.00 85.88 93 LEU A N 1
ATOM 705 C CA . LEU A 1 93 ? -16.141 6.510 18.626 1.00 85.88 93 LEU A CA 1
ATOM 706 C C . LEU A 1 93 ? -14.759 7.010 18.190 1.00 85.88 93 LEU A C 1
ATOM 708 O O . LEU A 1 93 ? -14.623 7.947 17.394 1.00 85.88 93 LEU A O 1
ATOM 712 N N . VAL A 1 94 ? -13.726 6.364 18.723 1.00 94.00 94 VAL A N 1
ATOM 713 C CA . VAL A 1 94 ? -12.317 6.652 18.453 1.00 94.00 94 VAL A CA 1
ATOM 714 C C . VAL A 1 94 ? -11.782 5.647 17.439 1.00 94.00 94 VAL A C 1
ATOM 716 O O . VAL A 1 94 ? -11.830 4.435 17.653 1.00 94.00 94 VAL A O 1
ATOM 719 N N . CYS A 1 95 ? -11.232 6.152 16.337 1.00 96.25 95 CYS A N 1
ATOM 720 C CA . CYS A 1 95 ? -10.614 5.330 15.303 1.00 96.25 95 CYS A CA 1
ATOM 721 C C . CYS A 1 95 ? -9.089 5.338 15.455 1.00 96.25 95 CYS A C 1
ATOM 723 O O . CYS A 1 95 ? -8.452 6.382 15.352 1.00 96.25 95 CYS A O 1
ATOM 725 N N . GLY A 1 96 ? -8.494 4.176 15.685 1.00 96.81 96 GLY A N 1
ATOM 726 C CA . GLY A 1 96 ? -7.055 3.960 15.664 1.00 96.81 96 GLY A CA 1
ATOM 727 C C . GLY A 1 96 ? -6.569 3.616 14.257 1.00 96.81 96 GLY A C 1
ATOM 728 O O . GLY A 1 96 ? -7.147 2.754 13.605 1.00 96.81 96 GLY A O 1
ATOM 729 N N . ILE A 1 97 ? -5.495 4.246 13.797 1.00 96.88 97 ILE A N 1
ATOM 730 C CA . ILE A 1 97 ? -4.814 3.947 12.534 1.00 96.88 97 ILE A CA 1
ATOM 731 C C . ILE A 1 97 ? -3.415 3.450 12.856 1.00 96.88 97 ILE A C 1
ATOM 733 O O . ILE A 1 97 ? -2.639 4.158 13.495 1.00 96.88 97 ILE A O 1
ATOM 737 N N . VAL A 1 98 ? -3.085 2.246 12.401 1.00 96.00 98 VAL A N 1
ATOM 738 C CA . VAL A 1 98 ? -1.766 1.645 12.601 1.00 96.00 98 VAL A CA 1
ATOM 739 C C . VAL A 1 98 ? -1.064 1.609 11.250 1.00 96.00 98 VAL A C 1
ATOM 741 O O . VAL A 1 98 ? -1.482 0.891 10.346 1.00 96.00 98 VAL A O 1
ATOM 744 N N . GLY A 1 99 ? -0.018 2.421 11.103 1.00 93.94 99 GLY A N 1
ATOM 745 C CA . GLY A 1 99 ? 0.657 2.702 9.837 1.00 93.94 99 GLY A CA 1
ATOM 746 C C . GLY A 1 99 ? 0.102 3.952 9.158 1.00 93.94 99 GLY A C 1
ATOM 747 O O . GLY A 1 99 ? -1.010 3.960 8.641 1.00 93.94 99 GLY A O 1
ATOM 748 N N . TYR A 1 100 ? 0.913 5.003 9.091 1.00 93.88 100 TYR A N 1
ATOM 749 C CA . TYR A 1 100 ? 0.620 6.298 8.477 1.00 93.88 100 TYR A CA 1
ATOM 750 C C . TYR A 1 100 ? 1.310 6.465 7.114 1.00 93.88 100 TYR A C 1
ATOM 752 O O . TYR A 1 100 ? 1.795 7.536 6.743 1.00 93.88 100 TYR A O 1
ATOM 760 N N . GLY A 1 101 ? 1.334 5.380 6.336 1.00 91.81 101 GLY A N 1
ATOM 761 C CA . GLY A 1 101 ? 1.698 5.388 4.920 1.00 91.81 101 GLY A CA 1
ATOM 762 C C . GLY A 1 101 ? 0.600 5.988 4.031 1.00 91.81 101 GLY A C 1
ATOM 763 O O . GLY A 1 101 ? -0.301 6.679 4.497 1.00 91.81 101 GLY A O 1
ATOM 764 N N . ALA A 1 102 ? 0.651 5.711 2.727 1.00 92.06 102 ALA A N 1
ATOM 765 C CA . ALA A 1 102 ? -0.285 6.290 1.758 1.00 92.06 102 ALA A CA 1
ATOM 766 C C . ALA A 1 102 ? -1.762 5.935 2.053 1.00 92.06 102 ALA A C 1
ATOM 768 O O . ALA A 1 102 ? -2.604 6.829 2.135 1.00 92.06 102 ALA A O 1
ATOM 769 N N . ILE A 1 103 ? -2.055 4.654 2.315 1.00 93.50 103 ILE A N 1
ATOM 770 C CA . ILE A 1 103 ? -3.400 4.194 2.703 1.00 93.50 103 ILE A CA 1
ATOM 771 C C . ILE A 1 103 ? -3.804 4.745 4.074 1.00 93.50 103 ILE A C 1
ATOM 773 O O . ILE A 1 103 ? -4.898 5.282 4.212 1.00 93.50 103 ILE A O 1
ATOM 777 N N . GLY A 1 104 ? -2.915 4.685 5.071 1.00 95.25 104 GLY A N 1
ATOM 778 C CA . GLY A 1 104 ? -3.195 5.205 6.413 1.00 95.25 104 GLY A CA 1
ATOM 779 C C . GLY A 1 104 ? -3.553 6.693 6.417 1.00 95.25 104 GLY A C 1
ATOM 780 O O . GLY A 1 104 ? -4.538 7.086 7.043 1.00 95.25 104 GLY A O 1
ATOM 781 N N . LYS A 1 105 ? -2.820 7.515 5.652 1.00 94.31 105 LYS A N 1
ATOM 782 C CA . LYS A 1 105 ? -3.131 8.940 5.440 1.00 94.31 105 LYS A CA 1
ATOM 783 C C . LYS A 1 105 ? -4.502 9.130 4.792 1.00 94.31 105 LYS A C 1
ATOM 785 O O . LYS A 1 105 ? -5.280 9.958 5.257 1.00 94.31 105 LYS A O 1
ATOM 790 N N . ALA A 1 106 ? -4.817 8.346 3.762 1.00 95.25 106 ALA A N 1
ATOM 791 C CA . ALA A 1 106 ? -6.097 8.428 3.064 1.00 95.25 106 ALA A CA 1
ATOM 792 C C . ALA A 1 106 ? -7.290 8.028 3.955 1.00 95.25 106 ALA A C 1
ATOM 794 O O . ALA A 1 106 ? -8.283 8.753 4.013 1.00 95.25 106 ALA A O 1
ATOM 795 N N . ILE A 1 107 ? -7.176 6.927 4.707 1.00 96.25 107 ILE A N 1
ATOM 796 C CA . ILE A 1 107 ? -8.195 6.493 5.678 1.00 96.25 107 ILE A CA 1
ATOM 797 C C . ILE A 1 107 ? -8.371 7.553 6.769 1.00 96.25 107 ILE A C 1
ATOM 799 O O . ILE A 1 107 ? -9.496 7.935 7.082 1.00 96.25 107 ILE A O 1
ATOM 803 N N . THR A 1 108 ? -7.269 8.087 7.300 1.00 95.62 108 THR A N 1
ATOM 804 C CA . THR A 1 108 ? -7.300 9.150 8.313 1.00 95.62 108 THR A CA 1
ATOM 805 C C . THR A 1 108 ? -8.038 10.386 7.810 1.00 95.62 108 THR A C 1
ATOM 807 O O . THR A 1 108 ? -8.967 10.852 8.466 1.00 95.62 108 THR A O 1
ATOM 810 N N . ALA A 1 109 ? -7.685 10.884 6.621 1.00 94.19 109 ALA A N 1
ATOM 811 C CA . ALA A 1 109 ? -8.351 12.031 6.010 1.00 94.19 109 ALA A CA 1
ATOM 812 C C . ALA A 1 109 ? -9.857 11.781 5.833 1.00 94.19 109 ALA A C 1
ATOM 814 O O . ALA A 1 109 ? -10.675 12.650 6.146 1.00 94.19 109 ALA A O 1
ATOM 815 N N . LYS A 1 110 ? -10.239 10.569 5.406 1.00 94.06 110 LYS A N 1
ATOM 816 C CA . LYS A 1 110 ? -11.646 10.194 5.248 1.00 94.06 110 LYS A CA 1
ATOM 817 C C . LYS A 1 110 ? -12.393 10.193 6.582 1.00 94.06 110 LYS A C 1
ATOM 819 O O . LYS A 1 110 ? -13.461 10.797 6.669 1.00 94.06 110 LYS A O 1
ATOM 824 N N . LEU A 1 111 ? -11.831 9.593 7.628 1.00 94.00 111 LEU A N 1
ATOM 825 C CA . LEU A 1 111 ? -12.452 9.546 8.955 1.00 94.00 111 LEU A CA 1
ATOM 826 C C . LEU A 1 111 ? -12.560 10.935 9.604 1.00 94.00 111 LEU A C 1
ATOM 828 O O . LEU A 1 111 ? -13.595 11.259 10.187 1.00 94.00 111 LEU A O 1
ATOM 832 N N . LEU A 1 112 ? -11.546 11.791 9.440 1.00 93.19 112 LEU A N 1
ATOM 833 C CA . LEU A 1 112 ? -11.595 13.185 9.894 1.00 93.19 112 LEU A CA 1
ATOM 834 C C . LEU A 1 112 ? -12.672 13.988 9.151 1.00 93.19 112 LEU A C 1
ATOM 836 O O . LEU A 1 112 ? -13.399 14.757 9.779 1.00 93.19 112 LEU A O 1
ATOM 840 N N . SER A 1 113 ? -12.845 13.770 7.840 1.00 91.88 113 SER A N 1
ATOM 841 C CA . SER A 1 113 ? -13.928 14.403 7.063 1.00 91.88 113 SER A CA 1
ATOM 842 C C . SER A 1 113 ? -15.327 13.997 7.550 1.00 91.88 113 SER A C 1
ATOM 844 O O . SER A 1 113 ? -16.280 14.766 7.436 1.00 91.88 113 SER A O 1
ATOM 846 N N . MET A 1 114 ? -15.435 12.814 8.160 1.00 90.88 114 MET A N 1
ATOM 847 C CA . MET A 1 114 ? -16.642 12.297 8.810 1.00 90.88 114 MET A CA 1
ATOM 848 C C . MET A 1 114 ? -16.773 12.741 10.280 1.00 90.88 114 MET A C 1
ATOM 850 O O . MET A 1 114 ? -17.726 12.353 10.951 1.00 90.88 114 MET A O 1
ATOM 854 N N . GLN A 1 115 ? -15.869 13.604 10.763 1.00 91.19 115 GLN A N 1
ATOM 855 C CA . GLN A 1 115 ? -15.831 14.164 12.121 1.00 91.19 115 GLN A CA 1
ATOM 856 C C . GLN A 1 115 ? -15.501 13.150 13.232 1.00 91.19 115 GLN A C 1
ATOM 858 O O . GLN A 1 115 ? -15.849 13.383 14.391 1.00 91.19 115 GLN A O 1
ATOM 863 N N . HIS A 1 116 ? -14.808 12.051 12.915 1.00 92.12 116 HIS A N 1
ATOM 864 C CA . HIS A 1 116 ? -14.301 11.125 13.934 1.00 92.12 116 HIS A CA 1
ATOM 865 C C . HIS A 1 116 ? -13.044 11.644 14.623 1.00 92.12 116 HIS A C 1
ATOM 867 O O . HIS A 1 116 ? -12.243 12.373 14.037 1.00 92.12 116 HIS A O 1
ATOM 873 N N . LYS A 1 117 ? -12.841 11.200 15.868 1.00 93.69 117 LYS A N 1
ATOM 874 C CA . LYS A 1 117 ? -11.548 11.312 16.548 1.00 93.69 117 LYS A CA 1
ATOM 875 C C . LYS A 1 117 ? -10.631 10.211 16.037 1.00 93.69 117 LYS A C 1
ATOM 877 O O . LYS A 1 117 ? -11.016 9.040 16.052 1.00 93.69 117 LYS A O 1
ATOM 882 N N . VAL A 1 118 ? -9.425 10.580 15.620 1.00 95.38 118 VAL A N 1
ATOM 883 C CA . VAL A 1 118 ? -8.453 9.635 15.066 1.00 95.38 118 VAL A CA 1
ATOM 884 C C . VAL A 1 118 ? -7.181 9.621 15.906 1.00 95.38 118 VAL A C 1
ATOM 886 O O . VAL A 1 118 ? -6.619 10.672 16.200 1.00 95.38 118 VAL A O 1
ATOM 889 N N . ILE A 1 119 ? -6.711 8.432 16.274 1.00 95.94 119 ILE A N 1
ATOM 890 C CA . ILE A 1 119 ? -5.398 8.221 16.889 1.00 95.94 119 ILE A CA 1
ATOM 891 C C . ILE A 1 119 ? -4.526 7.492 15.875 1.00 95.94 119 ILE A C 1
ATOM 893 O O . ILE A 1 119 ? -4.900 6.431 15.391 1.00 95.94 119 ILE A O 1
ATOM 897 N N . VAL A 1 120 ? -3.365 8.045 15.554 1.00 95.75 120 VAL A N 1
ATOM 898 C CA . VAL A 1 120 ? -2.441 7.495 14.563 1.00 95.75 120 VAL A CA 1
ATOM 899 C C . VAL A 1 120 ? -1.185 6.991 15.253 1.00 95.75 120 VAL A C 1
ATOM 901 O O . VAL A 1 120 ? -0.563 7.712 16.031 1.00 95.75 120 VAL A O 1
ATOM 904 N N . TYR A 1 121 ? -0.785 5.776 14.903 1.00 94.81 121 TYR A N 1
ATOM 905 C CA . TYR A 1 121 ? 0.498 5.190 15.247 1.00 94.81 121 TYR A CA 1
ATOM 906 C C . TYR A 1 121 ? 1.302 4.890 13.982 1.00 94.81 121 TYR A C 1
ATOM 908 O O . TYR A 1 121 ? 0.778 4.330 13.018 1.00 94.81 121 TYR A O 1
ATOM 916 N N . ASP A 1 122 ? 2.590 5.215 14.006 1.00 92.38 122 ASP A N 1
ATOM 917 C CA . ASP A 1 122 ? 3.571 4.778 13.015 1.00 92.38 122 ASP A CA 1
ATOM 918 C C . ASP A 1 122 ? 4.913 4.505 13.715 1.00 92.38 122 ASP A C 1
ATOM 920 O O . ASP A 1 122 ? 5.204 5.071 14.766 1.00 92.38 122 ASP A O 1
ATOM 924 N N . ASN A 1 123 ? 5.735 3.635 13.135 1.00 87.56 123 ASN A N 1
ATOM 925 C CA . ASN A 1 123 ? 7.092 3.385 13.614 1.00 87.56 123 ASN A CA 1
ATOM 926 C C . ASN A 1 123 ? 8.099 4.429 13.109 1.00 87.56 123 ASN A C 1
ATOM 928 O O . ASN A 1 123 ? 9.193 4.517 13.660 1.00 87.56 123 ASN A O 1
ATOM 932 N N . ASP A 1 124 ? 7.765 5.195 12.067 1.00 85.81 124 ASP A N 1
ATOM 933 C CA . ASP A 1 124 ? 8.591 6.277 11.535 1.00 85.81 124 ASP A CA 1
ATOM 934 C C . ASP A 1 124 ? 8.259 7.618 12.221 1.00 85.81 124 ASP A C 1
ATOM 936 O O . ASP A 1 124 ? 7.208 8.214 11.948 1.00 85.81 124 ASP A O 1
ATOM 940 N N . PRO A 1 125 ? 9.166 8.169 13.054 1.00 80.56 125 PRO A N 1
ATOM 941 C CA . PRO A 1 125 ? 8.937 9.434 13.748 1.00 80.56 125 PRO A CA 1
ATOM 942 C C . PRO A 1 125 ? 8.716 10.626 12.809 1.00 80.56 125 PRO A C 1
ATOM 944 O O . PRO A 1 125 ? 8.099 11.618 13.206 1.00 80.56 125 PRO A O 1
ATOM 947 N N . ASN A 1 126 ? 9.198 10.555 11.561 1.00 83.38 126 ASN A N 1
ATOM 948 C CA . ASN A 1 126 ? 9.014 11.632 10.589 1.00 83.38 126 ASN A CA 1
ATOM 949 C C . ASN A 1 126 ? 7.543 11.809 10.209 1.00 83.38 126 ASN A C 1
ATOM 951 O O . ASN A 1 126 ? 7.108 12.935 9.954 1.00 83.38 126 ASN A O 1
ATOM 955 N N . GLN A 1 127 ? 6.754 10.732 10.245 1.00 81.12 127 GLN A N 1
ATOM 956 C CA . GLN A 1 127 ? 5.324 10.789 9.948 1.00 81.12 127 GLN A CA 1
ATOM 957 C C . GLN A 1 127 ? 4.558 11.633 10.973 1.00 81.12 127 GLN A C 1
ATOM 959 O O . GLN A 1 127 ? 3.576 12.289 10.622 1.00 81.12 127 GLN A O 1
ATOM 964 N N . PHE A 1 128 ? 5.040 11.708 12.217 1.00 78.38 128 PHE A N 1
ATOM 965 C CA . PHE A 1 128 ? 4.394 12.491 13.270 1.00 78.38 128 PHE A CA 1
ATOM 966 C C . PHE A 1 128 ? 4.529 13.998 13.074 1.00 78.38 128 PHE A C 1
ATOM 968 O O . PHE A 1 128 ? 3.627 14.739 13.455 1.00 78.38 128 PHE A O 1
ATOM 975 N N . ARG A 1 129 ? 5.615 14.477 12.454 1.00 75.44 129 ARG A N 1
ATOM 976 C CA . ARG A 1 129 ? 5.808 15.919 12.213 1.00 75.44 129 ARG A CA 1
ATOM 977 C C . ARG A 1 129 ? 4.730 16.503 11.305 1.00 75.44 129 ARG A C 1
ATOM 979 O O . ARG A 1 129 ? 4.313 17.629 11.517 1.00 75.44 129 ARG A O 1
ATOM 986 N N . ILE A 1 130 ? 4.264 15.71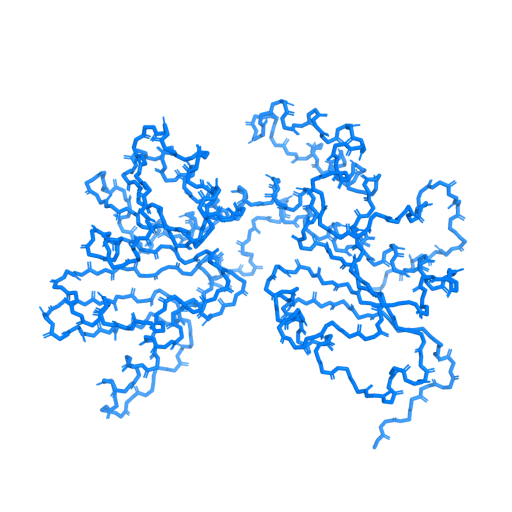9 10.337 1.00 69.62 130 ILE A N 1
ATOM 987 C CA . ILE A 1 130 ? 3.218 16.110 9.379 1.00 69.62 130 ILE A CA 1
ATOM 988 C C . ILE A 1 130 ? 1.827 16.093 10.041 1.00 69.62 130 ILE A C 1
ATOM 990 O O . ILE A 1 130 ? 0.885 16.714 9.562 1.00 69.62 130 ILE A O 1
ATOM 994 N N . ALA A 1 131 ? 1.694 15.365 11.147 1.00 70.38 131 ALA A N 1
ATOM 995 C CA . ALA A 1 131 ? 0.425 14.951 11.718 1.00 70.38 131 ALA A CA 1
ATOM 996 C C . ALA A 1 131 ? 0.024 15.728 12.993 1.00 70.38 131 ALA A C 1
ATOM 998 O O . ALA A 1 131 ? -1.149 15.750 13.352 1.00 70.38 131 ALA A O 1
ATOM 999 N N . LYS A 1 132 ? 0.960 16.391 13.682 1.00 70.44 132 LYS A N 1
ATOM 1000 C CA . LYS A 1 132 ? 0.709 16.990 15.010 1.00 70.44 132 LYS A CA 1
ATOM 1001 C C . LYS A 1 132 ? -0.324 18.126 15.047 1.00 70.44 132 LYS A C 1
ATOM 1003 O O . LYS A 1 132 ? -0.948 18.302 16.087 1.00 70.44 132 LYS A O 1
ATOM 1008 N N . ASP A 1 133 ? -0.555 18.823 13.936 1.00 78.56 133 ASP A N 1
ATOM 1009 C CA . ASP A 1 133 ? -1.379 20.045 13.921 1.00 78.56 133 ASP A CA 1
ATOM 1010 C C . ASP A 1 133 ? -2.779 19.855 13.307 1.00 78.56 133 ASP A C 1
ATOM 1012 O O . ASP A 1 133 ? -3.533 20.814 13.130 1.00 78.56 133 ASP A O 1
ATOM 1016 N N . ILE A 1 134 ? -3.169 18.619 12.976 1.00 86.56 134 ILE A N 1
ATOM 1017 C CA . ILE A 1 134 ? -4.472 18.355 12.354 1.00 86.56 134 ILE A CA 1
ATOM 1018 C C . ILE A 1 134 ? -5.547 18.199 13.434 1.00 86.56 134 ILE A C 1
ATOM 1020 O O . ILE A 1 134 ? -5.525 17.277 14.251 1.00 86.56 134 ILE A O 1
ATOM 1024 N N . ARG A 1 135 ? -6.547 19.087 13.411 1.00 89.25 135 ARG A N 1
ATOM 1025 C CA . ARG A 1 135 ? -7.689 19.043 14.333 1.00 89.25 135 ARG A CA 1
ATOM 1026 C C . ARG A 1 135 ? -8.415 17.694 14.257 1.00 89.25 135 ARG A C 1
ATOM 1028 O O . ARG A 1 135 ? -8.776 17.239 13.178 1.00 89.25 135 ARG A O 1
ATOM 1035 N N . GLY A 1 136 ? -8.703 17.110 15.421 1.00 89.50 136 GLY A N 1
ATOM 1036 C CA . GLY A 1 136 ? -9.401 15.821 15.532 1.00 89.50 136 GLY A CA 1
ATOM 1037 C C . GLY A 1 136 ? -8.479 14.605 15.430 1.00 89.50 136 GLY A C 1
ATOM 1038 O O . GLY A 1 136 ? -8.950 13.479 15.587 1.00 89.50 136 GLY A O 1
ATOM 1039 N N . MET A 1 137 ? -7.178 14.828 15.227 1.00 93.31 137 MET A N 1
ATOM 1040 C CA . MET A 1 137 ? -6.168 13.785 15.167 1.00 93.31 137 MET A CA 1
ATOM 1041 C C . MET A 1 137 ? -5.219 13.861 16.365 1.00 93.31 137 MET A C 1
ATOM 1043 O O . MET A 1 137 ? -4.875 14.935 16.850 1.00 93.31 137 MET A O 1
ATOM 1047 N N . THR A 1 138 ? -4.786 12.708 16.854 1.00 93.50 138 THR A N 1
ATOM 1048 C CA . THR A 1 138 ? -3.724 12.564 17.854 1.00 93.50 138 THR A CA 1
ATOM 1049 C C . THR A 1 138 ? -2.707 11.565 17.331 1.00 93.50 138 THR A C 1
ATOM 1051 O O . THR A 1 138 ? -3.078 10.578 16.704 1.00 93.50 138 THR A O 1
ATOM 1054 N N . VAL A 1 139 ? -1.424 11.807 17.580 1.00 93.12 139 VAL A N 1
ATOM 1055 C CA . VAL A 1 139 ? -0.346 10.881 17.214 1.00 93.12 139 VAL A CA 1
ATOM 1056 C C . VAL A 1 139 ? 0.235 10.231 18.457 1.00 93.12 139 VAL A C 1
ATOM 1058 O O . VAL A 1 139 ? 0.391 10.890 19.484 1.00 93.12 139 VAL A O 1
ATOM 1061 N N . THR A 1 140 ? 0.575 8.953 18.356 1.00 90.94 140 THR A N 1
ATOM 1062 C CA . THR A 1 140 ? 1.255 8.201 19.410 1.00 90.94 140 THR A CA 1
ATOM 1063 C C . THR A 1 140 ? 2.357 7.331 18.816 1.00 90.94 140 THR A C 1
ATOM 1065 O O . THR A 1 140 ? 2.205 6.763 17.738 1.00 90.94 140 THR A O 1
ATOM 1068 N N . ASN A 1 141 ? 3.472 7.216 19.531 1.00 88.56 141 ASN A N 1
ATOM 1069 C CA . ASN A 1 141 ? 4.545 6.255 19.264 1.00 88.56 141 ASN A CA 1
ATOM 1070 C C . ASN A 1 141 ? 4.367 4.951 20.061 1.00 88.56 141 ASN A C 1
ATOM 1072 O O . ASN A 1 141 ? 5.223 4.073 19.998 1.00 88.56 141 ASN A O 1
ATOM 1076 N N . GLU A 1 142 ? 3.269 4.818 20.804 1.00 91.00 142 GLU A N 1
ATOM 1077 C CA . GLU A 1 142 ? 2.946 3.650 21.616 1.00 91.00 142 GLU A CA 1
ATOM 1078 C C . GLU A 1 142 ? 1.690 2.968 21.071 1.00 91.00 142 GLU A C 1
ATOM 1080 O O . GLU A 1 142 ? 0.571 3.478 21.199 1.00 91.00 142 GLU A O 1
ATOM 1085 N N . LEU A 1 143 ? 1.871 1.788 20.468 1.00 92.75 143 LEU A N 1
ATOM 1086 C CA . LEU A 1 143 ? 0.764 0.994 19.935 1.00 92.75 143 LEU A CA 1
ATOM 1087 C C . LEU A 1 143 ? -0.234 0.618 21.040 1.00 92.75 143 LEU A C 1
ATOM 1089 O O . LEU A 1 143 ? -1.441 0.660 20.819 1.00 92.75 143 LEU A O 1
ATOM 1093 N N . SER A 1 144 ? 0.259 0.318 22.243 1.00 93.31 144 SER A N 1
ATOM 1094 C CA . SER A 1 144 ? -0.556 0.019 23.425 1.00 93.31 144 SER A CA 1
ATOM 1095 C C . SER A 1 144 ? -1.531 1.149 23.768 1.00 93.31 144 SER A C 1
ATOM 1097 O O . SER A 1 144 ? -2.705 0.885 24.027 1.00 93.31 144 SER A O 1
ATOM 1099 N N . ALA A 1 145 ? -1.087 2.409 23.706 1.00 92.94 145 ALA A N 1
ATOM 1100 C CA . ALA A 1 145 ? -1.926 3.574 23.975 1.00 92.94 145 ALA A CA 1
ATOM 1101 C C . ALA A 1 145 ? -3.052 3.729 22.934 1.00 92.94 145 ALA A C 1
ATOM 1103 O O . ALA A 1 145 ? -4.197 4.037 23.288 1.00 92.94 145 ALA A O 1
ATOM 1104 N N . LEU A 1 146 ? -2.748 3.462 21.656 1.00 95.31 146 LEU A N 1
ATOM 1105 C CA . LEU A 1 146 ? -3.749 3.424 20.586 1.00 95.31 146 LEU A CA 1
ATOM 1106 C C . LEU A 1 146 ? -4.760 2.303 20.832 1.00 95.31 146 LEU A C 1
ATOM 1108 O O . LEU A 1 146 ? -5.965 2.558 20.824 1.00 95.31 146 LEU A O 1
ATOM 1112 N N . VAL A 1 147 ? -4.283 1.083 21.097 1.00 95.06 147 VAL A N 1
ATOM 1113 C CA . VAL A 1 147 ? -5.141 -0.085 21.334 1.00 95.06 147 VAL A CA 1
ATOM 1114 C C . VAL A 1 147 ? -6.042 0.141 22.544 1.00 95.06 147 VAL A C 1
ATOM 1116 O O . VAL A 1 147 ? -7.232 -0.148 22.464 1.00 95.06 147 VAL A O 1
ATOM 1119 N N . ALA A 1 148 ? -5.541 0.716 23.638 1.00 93.44 148 ALA A N 1
ATOM 1120 C CA . ALA A 1 148 ? -6.341 1.007 24.828 1.00 93.44 148 ALA A CA 1
ATOM 1121 C C . ALA A 1 148 ? -7.502 1.981 24.545 1.00 93.44 148 ALA A C 1
ATOM 1123 O O . ALA A 1 148 ? -8.604 1.813 25.080 1.00 93.44 148 ALA A O 1
ATOM 1124 N N . SER A 1 149 ? -7.273 2.967 23.675 1.00 93.81 149 SER A N 1
ATOM 1125 C CA . SER A 1 149 ? -8.193 4.088 23.449 1.00 93.81 149 SER A CA 1
ATOM 1126 C C . SER A 1 149 ? -9.195 3.862 22.317 1.00 93.81 149 SER A C 1
ATOM 1128 O O . SER A 1 149 ? -10.311 4.364 22.402 1.00 93.81 149 SER A O 1
ATOM 1130 N N . ALA A 1 150 ? -8.807 3.137 21.265 1.00 95.75 150 ALA A N 1
ATOM 1131 C CA . ALA A 1 150 ? -9.597 3.004 20.043 1.00 95.75 150 ALA A CA 1
ATOM 1132 C C . ALA A 1 150 ? -10.737 1.977 20.154 1.00 95.75 150 ALA A C 1
ATOM 1134 O O . ALA A 1 150 ? -10.577 0.915 20.761 1.00 95.75 150 ALA A O 1
ATOM 1135 N N . ASP A 1 151 ? -11.858 2.272 19.499 1.00 95.12 151 ASP A N 1
ATOM 1136 C CA . ASP A 1 151 ? -12.996 1.362 19.319 1.00 95.12 151 ASP A CA 1
ATOM 1137 C C . ASP A 1 151 ? -12.870 0.591 17.994 1.00 95.12 151 ASP A C 1
ATOM 1139 O O . ASP A 1 151 ? -13.086 -0.621 17.935 1.00 95.12 151 ASP A O 1
ATOM 1143 N N . TYR A 1 152 ? -12.437 1.286 16.937 1.00 96.31 152 TYR A N 1
ATOM 1144 C CA . TYR A 1 152 ? -12.093 0.703 15.637 1.00 96.31 152 TYR A CA 1
ATOM 1145 C C . TYR A 1 152 ? -10.602 0.852 15.381 1.00 96.31 152 TYR A C 1
ATOM 1147 O O . TYR A 1 152 ? -10.067 1.938 15.580 1.00 96.31 152 TYR A O 1
ATOM 1155 N N . ILE A 1 153 ? -9.929 -0.193 14.906 1.00 97.12 153 ILE A N 1
ATOM 1156 C CA . ILE A 1 153 ? -8.498 -0.147 14.583 1.00 97.12 153 ILE A CA 1
ATOM 1157 C C . ILE A 1 153 ? -8.295 -0.568 13.131 1.00 97.12 153 ILE A C 1
ATOM 1159 O O . ILE A 1 153 ? -8.586 -1.702 12.755 1.00 97.12 153 ILE A O 1
ATOM 1163 N N . PHE A 1 154 ? -7.766 0.346 12.324 1.00 97.25 154 PHE A N 1
ATOM 1164 C CA . PHE A 1 154 ? -7.455 0.140 10.917 1.00 97.25 154 PHE A CA 1
ATOM 1165 C C . PHE A 1 154 ? -5.970 -0.212 10.760 1.00 97.25 154 PHE A C 1
ATOM 1167 O O . PHE A 1 154 ? -5.095 0.624 11.001 1.00 97.25 154 PHE A O 1
ATOM 1174 N N . GLY A 1 155 ? -5.688 -1.444 10.340 1.00 96.62 155 GLY A N 1
ATOM 1175 C CA . GLY A 1 155 ? -4.345 -1.919 10.000 1.00 96.62 155 GLY A CA 1
ATOM 1176 C C . GLY A 1 155 ? -3.954 -1.489 8.587 1.00 96.62 155 GLY A C 1
ATOM 1177 O O . GLY A 1 155 ? -4.592 -1.891 7.612 1.00 96.62 155 GLY A O 1
ATOM 1178 N N . CYS A 1 156 ? -2.929 -0.646 8.479 1.00 94.88 156 CYS A N 1
ATOM 1179 C CA . CYS A 1 156 ? -2.448 -0.039 7.235 1.00 94.88 156 CYS A CA 1
ATOM 1180 C C . CYS A 1 156 ? -0.925 -0.201 7.062 1.00 94.88 156 CYS A C 1
ATOM 1182 O O . CYS A 1 156 ? -0.307 0.545 6.296 1.00 94.88 156 CYS A O 1
ATOM 1184 N N . THR A 1 157 ? -0.293 -1.121 7.796 1.00 91.62 157 THR A N 1
ATOM 1185 C CA . THR A 1 157 ? 1.174 -1.233 7.852 1.00 91.62 157 THR A CA 1
ATOM 1186 C C . THR A 1 157 ? 1.757 -2.104 6.746 1.00 91.62 157 THR A C 1
ATOM 1188 O O . THR A 1 157 ? 2.947 -2.021 6.437 1.00 91.62 157 THR A O 1
ATOM 1191 N N . GLY A 1 158 ? 0.936 -2.978 6.176 1.00 89.19 158 GLY A N 1
ATOM 1192 C CA . GLY A 1 158 ? 1.410 -4.167 5.514 1.00 89.19 158 GLY A CA 1
ATOM 1193 C C . GLY A 1 158 ? 2.349 -4.950 6.431 1.00 89.19 158 GLY A C 1
ATOM 1194 O O . GLY A 1 158 ? 3.421 -5.328 5.970 1.00 89.19 158 GLY A O 1
ATOM 1195 N N . ARG A 1 159 ? 1.992 -5.256 7.684 1.00 89.88 159 ARG A N 1
ATOM 1196 C CA . ARG A 1 159 ? 2.695 -6.180 8.612 1.00 89.88 159 ARG A CA 1
ATOM 1197 C C . ARG A 1 159 ? 1.727 -6.655 9.694 1.00 89.88 159 ARG A C 1
ATOM 1199 O O . ARG A 1 159 ? 0.729 -5.995 9.925 1.00 89.88 159 ARG A O 1
ATOM 1206 N N . ASP A 1 160 ? 2.035 -7.756 10.371 1.00 92.62 160 ASP A N 1
ATOM 1207 C CA . ASP A 1 160 ? 1.265 -8.156 11.551 1.00 92.62 160 ASP A CA 1
ATOM 1208 C C . ASP A 1 160 ? 1.521 -7.186 12.715 1.00 92.62 160 ASP A C 1
ATOM 1210 O O . ASP A 1 160 ? 2.642 -7.088 13.225 1.00 92.62 160 ASP A O 1
ATOM 1214 N N . ILE A 1 161 ? 0.479 -6.463 13.129 1.00 92.62 161 ILE A N 1
ATOM 1215 C CA . ILE A 1 161 ? 0.532 -5.490 14.227 1.00 92.62 161 ILE A CA 1
ATOM 1216 C C . ILE A 1 161 ? 0.222 -6.127 15.588 1.00 92.62 161 ILE A C 1
ATOM 1218 O O . ILE A 1 161 ? 0.324 -5.473 16.622 1.00 92.62 161 ILE A O 1
ATOM 1222 N N . THR A 1 162 ? -0.169 -7.401 15.593 1.00 91.19 162 THR A N 1
ATOM 1223 C CA . THR A 1 162 ? -0.611 -8.155 16.775 1.00 91.19 162 THR A CA 1
ATOM 1224 C C . THR A 1 162 ? 0.467 -9.085 17.331 1.00 91.19 162 THR A C 1
ATOM 1226 O O . THR A 1 162 ? 0.198 -9.886 18.220 1.00 91.19 162 THR A O 1
ATOM 1229 N N . THR A 1 163 ? 1.708 -8.952 16.855 1.00 84.94 163 THR A N 1
ATOM 1230 C CA . THR A 1 163 ? 2.863 -9.733 17.335 1.00 84.94 163 THR A CA 1
ATOM 1231 C C . THR A 1 163 ? 3.168 -9.479 18.815 1.00 84.94 163 THR A C 1
ATOM 1233 O O . THR A 1 163 ? 3.465 -10.415 19.553 1.00 84.94 163 THR A O 1
ATOM 1236 N N . SER A 1 164 ? 3.026 -8.231 19.278 1.00 82.75 164 SER A N 1
ATOM 1237 C CA . SER A 1 164 ? 2.997 -7.890 20.707 1.00 82.75 164 SER A CA 1
ATOM 1238 C C . SER A 1 164 ? 1.558 -7.948 21.216 1.00 82.75 164 SER A C 1
ATOM 1240 O O . SER A 1 164 ? 0.830 -6.952 21.251 1.00 82.75 164 SER A O 1
ATOM 1242 N N . ILE A 1 165 ? 1.119 -9.162 21.535 1.00 83.12 165 ILE A N 1
ATOM 1243 C CA . ILE A 1 165 ? -0.298 -9.458 21.738 1.00 83.12 165 ILE A CA 1
ATOM 1244 C C . ILE A 1 165 ? -0.877 -8.851 23.025 1.00 83.12 165 ILE A C 1
ATOM 1246 O O . ILE A 1 165 ? -2.083 -8.625 23.098 1.00 83.12 165 ILE A O 1
ATOM 1250 N N . ASP A 1 166 ? -0.053 -8.547 24.031 1.00 90.56 166 ASP A N 1
ATOM 1251 C CA . ASP A 1 166 ? -0.517 -8.178 25.378 1.00 90.56 166 ASP A CA 1
ATOM 1252 C C . ASP A 1 166 ? -1.469 -6.978 25.378 1.00 90.56 166 ASP A C 1
ATOM 1254 O O . ASP A 1 166 ? -2.472 -6.981 26.089 1.00 90.56 166 ASP A O 1
ATOM 1258 N N . SER A 1 167 ? -1.230 -5.992 24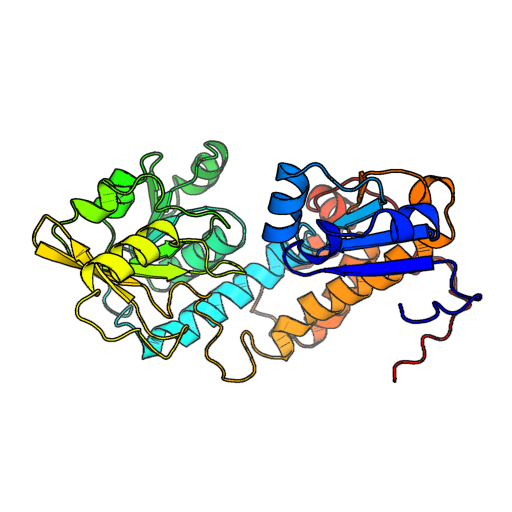.508 1.00 90.44 167 SER A N 1
ATOM 1259 C CA . SER A 1 167 ? -2.115 -4.824 24.374 1.00 90.44 167 SER A CA 1
ATOM 1260 C C . SER A 1 167 ? -3.535 -5.207 23.938 1.00 90.44 167 SER A C 1
ATOM 1262 O O . SER A 1 167 ? -4.509 -4.581 24.355 1.00 90.44 167 SER A O 1
ATOM 1264 N N . PHE A 1 168 ? -3.660 -6.246 23.110 1.00 93.19 168 PHE A N 1
ATOM 1265 C CA . PHE A 1 168 ? -4.939 -6.788 22.661 1.00 93.19 168 PHE A CA 1
ATOM 1266 C C . PHE A 1 168 ? -5.519 -7.760 23.700 1.00 93.19 168 PHE A C 1
ATOM 1268 O O . PHE A 1 168 ? -6.696 -7.652 24.044 1.00 93.19 168 PHE A O 1
ATOM 1275 N N . ARG A 1 169 ? -4.697 -8.656 24.267 1.00 92.81 169 ARG A N 1
ATOM 1276 C CA . ARG A 1 169 ? -5.122 -9.635 25.289 1.00 92.81 169 ARG A CA 1
ATOM 1277 C C . ARG A 1 169 ? -5.667 -8.994 26.553 1.00 92.81 169 ARG A C 1
ATOM 1279 O O . ARG A 1 169 ? -6.617 -9.514 27.123 1.00 92.81 169 ARG A O 1
ATOM 1286 N N . LEU A 1 170 ? -5.077 -7.884 26.987 1.00 92.12 170 LEU A N 1
ATOM 1287 C CA . LEU A 1 170 ? -5.438 -7.198 28.227 1.00 92.12 170 LEU A CA 1
ATOM 1288 C C . LEU A 1 170 ? -6.501 -6.116 28.019 1.00 92.12 170 LEU A C 1
ATOM 1290 O O . LEU A 1 170 ? -6.773 -5.321 28.920 1.00 92.12 170 LEU A O 1
ATOM 1294 N N . SER A 1 171 ? -7.113 -6.048 26.837 1.00 92.44 171 SER A N 1
ATOM 1295 C CA . SER A 1 171 ? -8.111 -5.024 26.586 1.00 92.44 171 SER A CA 1
ATOM 1296 C C . SER A 1 171 ? -9.432 -5.329 27.286 1.00 92.44 171 SER A C 1
ATOM 1298 O O . SER A 1 171 ? -10.034 -6.367 27.050 1.00 92.44 171 SER A O 1
ATOM 1300 N N . SER A 1 172 ? -9.930 -4.406 28.105 1.00 91.81 172 SER A N 1
ATOM 1301 C CA . SER A 1 172 ? -11.232 -4.532 28.778 1.00 91.81 172 SER A CA 1
ATOM 1302 C C . SER A 1 172 ? -12.419 -4.036 27.943 1.00 91.81 172 SER A C 1
ATOM 1304 O O . SER A 1 172 ? -13.563 -4.130 28.379 1.00 91.81 172 SER A O 1
ATOM 1306 N N . LYS A 1 173 ? -12.170 -3.473 26.753 1.00 92.62 173 LYS A N 1
ATOM 1307 C CA . LYS A 1 173 ? -13.200 -2.891 25.880 1.00 92.62 173 LYS A CA 1
ATOM 1308 C C . LYS A 1 173 ? -13.408 -3.733 24.632 1.00 92.62 173 LYS A C 1
ATOM 1310 O O . LYS A 1 173 ? -12.461 -4.323 24.115 1.00 92.62 173 LYS A O 1
ATOM 1315 N N . ASN A 1 174 ? -14.630 -3.698 24.108 1.00 94.69 174 ASN A N 1
ATOM 1316 C CA . ASN A 1 174 ? -14.921 -4.260 22.796 1.00 94.69 174 ASN A CA 1
ATOM 1317 C C . ASN A 1 174 ? -14.240 -3.445 21.701 1.00 94.69 174 ASN A C 1
ATOM 1319 O O . ASN A 1 174 ? -14.206 -2.215 21.774 1.00 94.69 174 ASN A O 1
ATOM 1323 N N . LYS A 1 175 ? -13.698 -4.130 20.694 1.00 95.25 175 LYS A N 1
ATOM 1324 C CA . LYS A 1 175 ? -12.988 -3.497 19.578 1.00 95.25 175 LYS A CA 1
ATOM 1325 C C . LYS A 1 175 ? -13.297 -4.188 18.275 1.00 95.25 175 LYS A C 1
ATOM 1327 O O . LYS A 1 175 ? -13.571 -5.384 18.253 1.00 95.25 175 LYS A O 1
ATOM 1332 N N . THR A 1 176 ? -13.184 -3.438 17.189 1.00 96.56 176 THR A N 1
ATOM 1333 C CA . THR A 1 176 ? -13.247 -3.993 15.841 1.00 96.56 176 THR A CA 1
ATOM 1334 C C . THR A 1 176 ? -11.956 -3.703 15.081 1.00 96.56 176 THR A C 1
ATOM 1336 O O . THR A 1 176 ? -11.566 -2.545 14.940 1.00 96.56 176 THR A O 1
ATOM 1339 N N . LEU A 1 177 ? -11.291 -4.751 14.593 1.00 96.88 177 LEU A N 1
ATOM 1340 C CA . LEU A 1 177 ? -10.072 -4.662 13.792 1.00 96.88 177 LEU A CA 1
ATOM 1341 C C . LEU A 1 177 ? -10.399 -4.797 12.303 1.00 96.88 177 LEU A C 1
ATOM 1343 O O . LEU A 1 177 ? -11.177 -5.663 11.896 1.00 96.88 177 LEU A O 1
ATOM 1347 N N . ILE A 1 178 ? -9.801 -3.924 11.497 1.00 96.44 178 ILE A N 1
ATOM 1348 C CA . ILE A 1 178 ? -10.130 -3.715 10.087 1.00 96.44 178 ILE A CA 1
ATOM 1349 C C . ILE A 1 178 ? -8.831 -3.694 9.280 1.00 96.44 178 ILE A C 1
ATOM 1351 O O . ILE A 1 178 ? -8.015 -2.787 9.436 1.00 96.44 178 ILE A O 1
ATOM 1355 N N . SER A 1 179 ? -8.628 -4.673 8.400 1.00 95.44 179 SER A N 1
ATOM 1356 C CA . SER A 1 179 ? -7.451 -4.694 7.526 1.00 95.44 179 SER A CA 1
ATOM 1357 C C . SER A 1 179 ? -7.707 -3.802 6.316 1.00 95.44 179 SER A C 1
ATOM 1359 O O . SER A 1 179 ? -8.721 -3.944 5.634 1.00 95.44 179 SER A O 1
ATOM 1361 N N . CYS A 1 180 ? -6.792 -2.874 6.049 1.00 93.75 180 CYS A N 1
ATOM 1362 C CA . CYS A 1 180 ? -6.802 -2.006 4.866 1.00 93.75 180 CYS A CA 1
ATOM 1363 C C . CYS A 1 180 ? -5.607 -2.291 3.946 1.00 93.75 180 CYS A C 1
ATOM 1365 O O . CYS A 1 180 ? -5.275 -1.478 3.084 1.00 93.75 180 CYS A O 1
ATOM 1367 N N . SER A 1 181 ? -4.913 -3.409 4.176 1.00 85.00 181 SER A N 1
ATOM 1368 C CA . SER A 1 181 ? -3.711 -3.785 3.437 1.00 85.00 181 SER A CA 1
ATOM 1369 C C . SER A 1 181 ? -4.058 -4.520 2.127 1.00 85.00 181 SER A C 1
ATOM 1371 O O . SER A 1 181 ? -5.177 -4.430 1.632 1.00 85.00 181 SER A O 1
ATOM 1373 N N . SER A 1 182 ? -3.090 -5.215 1.526 1.00 82.44 182 SER A N 1
ATOM 1374 C CA . SER A 1 182 ? -3.296 -6.037 0.316 1.00 82.44 182 SER A CA 1
ATOM 1375 C C . SER A 1 182 ? -3.466 -7.534 0.610 1.00 82.44 182 SER A C 1
ATOM 1377 O O . SER A 1 182 ? -3.803 -8.280 -0.301 1.00 82.44 182 SER A O 1
ATOM 1379 N N . GLU A 1 183 ? -3.263 -7.965 1.861 1.00 84.31 183 GLU A N 1
ATOM 1380 C CA . GLU A 1 183 ? -3.305 -9.371 2.303 1.00 84.31 183 GLU A CA 1
ATOM 1381 C C . GLU A 1 183 ? -3.934 -9.491 3.715 1.00 84.31 183 GLU A C 1
ATOM 1383 O O . GLU A 1 183 ? -4.255 -8.488 4.363 1.00 84.31 183 GLU A O 1
ATOM 1388 N N . ASP A 1 184 ? -4.094 -10.717 4.210 1.00 83.69 184 ASP A N 1
ATOM 1389 C CA . ASP A 1 184 ? -4.713 -11.127 5.486 1.00 83.69 184 ASP A CA 1
ATOM 1390 C C . ASP A 1 184 ? -3.740 -11.249 6.672 1.00 83.69 184 ASP A C 1
ATOM 1392 O O . ASP A 1 184 ? -3.874 -12.096 7.551 1.00 83.69 184 ASP A O 1
ATOM 1396 N N . ILE A 1 185 ? -2.742 -10.377 6.725 1.00 88.38 185 ILE A N 1
ATOM 1397 C CA . ILE A 1 185 ? -1.605 -10.522 7.648 1.00 88.38 185 ILE A CA 1
ATOM 1398 C C . ILE A 1 185 ? -1.582 -9.485 8.777 1.00 88.38 185 ILE A C 1
ATOM 1400 O O . ILE A 1 185 ? -0.878 -9.681 9.759 1.00 88.38 185 ILE A O 1
ATOM 1404 N N . GLU A 1 186 ? -2.359 -8.396 8.695 1.00 93.12 186 GLU A N 1
ATOM 1405 C CA . GLU A 1 186 ? -2.338 -7.327 9.719 1.00 93.12 186 GLU A CA 1
ATOM 1406 C C . GLU A 1 186 ? -2.629 -7.840 11.136 1.00 93.12 186 GLU A C 1
ATOM 1408 O O . GLU A 1 186 ? -2.114 -7.286 12.105 1.00 93.12 186 GLU A O 1
ATOM 1413 N N . PHE A 1 187 ? -3.426 -8.905 11.258 1.00 94.88 187 PHE A N 1
ATOM 1414 C CA . PHE A 1 187 ? -3.876 -9.451 12.542 1.00 94.88 187 PHE A CA 1
ATOM 1415 C C . PHE A 1 187 ? -3.628 -10.959 12.674 1.00 94.88 187 PHE A C 1
ATOM 1417 O O . PHE A 1 187 ? -4.327 -11.632 13.435 1.00 94.88 187 PHE A O 1
ATOM 1424 N N . SER A 1 188 ? -2.673 -11.516 11.919 1.00 92.88 188 SER A N 1
ATOM 1425 C CA . SER A 1 188 ? -2.487 -12.970 11.819 1.00 92.88 188 SER A CA 1
ATOM 1426 C C . SER A 1 188 ? -2.245 -13.656 13.167 1.00 92.88 188 SER A C 1
ATOM 1428 O O . SER A 1 188 ? -2.844 -14.699 13.438 1.00 92.88 188 SER A O 1
ATOM 1430 N N . SER A 1 189 ? -1.427 -13.065 14.043 1.00 93.38 189 SER A N 1
ATOM 1431 C CA . SER A 1 189 ? -1.124 -13.633 15.363 1.00 93.38 189 SER A CA 1
ATOM 1432 C C . SER A 1 189 ? -2.370 -13.695 16.249 1.00 93.38 189 SER A C 1
ATOM 1434 O O . SER A 1 189 ? -2.625 -14.714 16.894 1.00 93.38 189 SER A O 1
ATOM 1436 N N . LEU A 1 190 ? -3.191 -12.641 16.246 1.00 93.31 190 LEU A N 1
ATOM 1437 C CA . LEU A 1 190 ? -4.439 -12.613 17.010 1.00 93.31 190 LEU A CA 1
ATOM 1438 C C . LEU A 1 190 ? -5.487 -13.585 16.452 1.00 93.31 190 LEU A C 1
ATOM 1440 O O . LEU A 1 190 ? -6.153 -14.263 17.232 1.00 93.31 190 LEU A O 1
ATOM 1444 N N . ILE A 1 191 ? -5.601 -13.714 15.126 1.00 92.31 191 ILE A N 1
ATOM 1445 C CA . ILE A 1 191 ? -6.482 -14.706 14.483 1.00 92.31 191 ILE A CA 1
ATOM 1446 C C . ILE A 1 191 ? -6.085 -16.126 14.902 1.00 92.31 191 ILE A C 1
ATOM 1448 O O . ILE A 1 191 ? -6.944 -16.939 15.243 1.00 92.31 191 ILE A O 1
ATOM 1452 N N . TRP A 1 192 ? -4.786 -16.427 14.929 1.00 90.06 192 TRP A N 1
ATOM 1453 C CA . TRP A 1 192 ? -4.285 -17.732 15.358 1.00 90.06 192 TRP A CA 1
ATOM 1454 C C . TRP A 1 192 ? -4.614 -18.044 16.829 1.00 90.06 192 TRP A C 1
ATOM 1456 O O . TRP A 1 192 ? -4.931 -19.188 17.173 1.00 90.06 192 TRP A O 1
ATOM 1466 N N . LEU A 1 193 ? -4.584 -17.037 17.704 1.00 89.56 193 LEU A N 1
ATOM 1467 C CA . LEU A 1 193 ? -5.000 -17.183 19.102 1.00 89.56 193 LEU A CA 1
ATOM 1468 C C . LEU A 1 193 ? -6.516 -17.344 19.244 1.00 89.56 193 LEU A C 1
ATOM 1470 O O . LEU A 1 193 ? -6.967 -18.217 19.984 1.00 89.56 193 LEU A O 1
ATOM 1474 N N . ALA A 1 194 ? -7.304 -16.570 18.498 1.00 90.31 194 ALA A N 1
ATOM 1475 C CA . ALA A 1 194 ? -8.758 -16.714 18.453 1.00 90.31 194 ALA A CA 1
ATOM 1476 C C . ALA A 1 194 ? -9.161 -18.126 18.010 1.00 90.31 194 ALA A C 1
ATOM 1478 O O . ALA A 1 194 ? -9.983 -18.782 18.650 1.00 90.31 194 ALA A O 1
ATOM 1479 N N . ALA A 1 195 ? -8.498 -18.650 16.976 1.00 86.69 195 ALA A N 1
ATOM 1480 C CA . ALA A 1 195 ? -8.715 -20.009 16.504 1.00 86.69 195 ALA A CA 1
ATOM 1481 C C . ALA A 1 195 ? -8.448 -21.054 17.599 1.00 86.69 195 ALA A C 1
ATOM 1483 O O . ALA A 1 195 ? -9.148 -22.060 17.648 1.00 86.69 195 ALA A O 1
ATOM 1484 N N . GLN A 1 196 ? -7.478 -20.832 18.493 1.00 85.81 196 GLN A N 1
ATOM 1485 C CA . GLN A 1 196 ? -7.226 -21.717 19.636 1.00 85.81 196 GLN A CA 1
ATOM 1486 C C . GLN A 1 196 ? -8.295 -21.617 20.724 1.00 85.81 196 GLN A C 1
ATOM 1488 O O . GLN A 1 196 ? -8.683 -22.657 21.253 1.00 85.81 196 GLN A O 1
ATOM 1493 N N . GLN A 1 197 ? -8.814 -20.419 21.018 1.00 85.25 197 GLN A N 1
ATOM 1494 C CA . GLN A 1 197 ? -9.935 -20.243 21.955 1.00 85.25 197 GLN A CA 1
ATOM 1495 C C . GLN A 1 197 ? -11.203 -20.963 21.473 1.00 85.25 197 GLN A C 1
ATOM 1497 O O . GLN A 1 197 ? -11.973 -21.487 22.273 1.00 85.25 197 GLN A O 1
ATOM 1502 N N . GLN A 1 198 ? -11.395 -21.034 20.155 1.00 76.25 198 GLN A N 1
ATOM 1503 C CA . GLN A 1 198 ? -12.558 -21.652 19.521 1.00 76.25 198 GLN A CA 1
ATOM 1504 C C . GLN A 1 198 ? -12.414 -23.164 19.261 1.00 76.25 198 GLN A C 1
ATOM 1506 O O . GLN A 1 198 ? -13.325 -23.762 18.683 1.00 76.25 198 GLN A O 1
ATOM 1511 N N . ARG A 1 199 ? -11.325 -23.828 19.693 1.00 64.94 199 ARG A N 1
ATOM 1512 C CA . ARG A 1 199 ? -11.106 -25.288 19.528 1.00 64.94 199 ARG A CA 1
ATOM 1513 C C . ARG A 1 199 ? -12.026 -26.170 20.401 1.00 64.94 199 ARG A C 1
ATOM 1515 O O . ARG A 1 199 ? -11.594 -27.176 20.947 1.00 64.94 199 ARG A O 1
ATOM 1522 N N . ASN A 1 200 ? -13.324 -25.864 20.406 1.00 52.91 200 ASN A N 1
ATOM 1523 C CA . ASN A 1 200 ? -14.443 -26.748 20.751 1.00 52.91 200 ASN A CA 1
ATOM 1524 C C . ASN A 1 200 ? -15.109 -27.359 19.490 1.00 52.91 200 ASN A C 1
ATOM 1526 O O . ASN A 1 200 ? -16.314 -27.601 19.458 1.00 52.91 200 ASN A O 1
ATOM 1530 N N . GLY A 1 201 ? -14.335 -27.632 18.430 1.00 49.97 201 GLY A N 1
ATOM 1531 C CA . GLY A 1 201 ? -14.734 -28.594 17.389 1.00 49.97 201 GLY A CA 1
ATOM 1532 C C . GLY A 1 201 ? -15.537 -28.082 16.185 1.00 49.97 201 GLY A C 1
ATOM 1533 O O . GLY A 1 201 ? -16.043 -28.904 15.426 1.00 49.97 201 GLY A O 1
ATOM 1534 N N . LYS A 1 202 ? -15.633 -26.770 15.935 1.00 52.31 202 LYS A N 1
ATOM 1535 C CA . LYS A 1 202 ? -16.163 -26.249 14.659 1.00 52.31 202 LYS A CA 1
ATOM 1536 C C . LYS A 1 202 ? -15.187 -25.254 14.047 1.00 52.31 202 LYS A C 1
ATOM 1538 O O . LYS A 1 202 ? -15.097 -24.118 14.491 1.00 52.31 202 LYS A O 1
ATOM 1543 N N . ALA A 1 203 ? -14.452 -25.691 13.027 1.00 54.66 203 ALA A N 1
ATOM 1544 C CA . ALA A 1 203 ? -13.691 -24.777 12.186 1.00 54.66 203 ALA A CA 1
ATOM 1545 C C . ALA A 1 203 ? -14.666 -23.825 11.477 1.00 54.66 203 ALA A C 1
ATOM 1547 O O . ALA A 1 203 ? -15.667 -24.277 10.913 1.00 54.66 203 ALA A O 1
ATOM 1548 N N . ALA A 1 204 ? -14.387 -22.522 11.498 1.00 56.12 204 ALA A N 1
ATOM 1549 C CA . ALA A 1 204 ? -15.085 -21.576 10.640 1.00 56.12 204 ALA A CA 1
ATOM 1550 C C . ALA A 1 204 ? -14.842 -21.984 9.176 1.00 56.12 204 ALA A C 1
ATOM 1552 O O . ALA A 1 204 ? -13.715 -21.954 8.691 1.00 56.12 204 ALA A O 1
ATOM 1553 N N . ILE A 1 205 ? -15.900 -22.422 8.487 1.00 63.09 205 ILE A N 1
ATOM 1554 C CA . ILE A 1 205 ? -15.831 -22.920 7.100 1.00 63.09 205 ILE A CA 1
ATOM 1555 C C . ILE A 1 205 ? -15.572 -21.767 6.111 1.00 63.09 205 ILE A C 1
ATOM 1557 O O . ILE A 1 205 ? -15.098 -21.993 5.001 1.00 63.09 205 ILE A O 1
ATOM 1561 N N . ASN A 1 206 ? -15.856 -20.523 6.510 1.00 79.69 206 ASN A N 1
ATOM 1562 C CA . ASN A 1 206 ? -15.686 -19.343 5.670 1.00 79.69 206 ASN A CA 1
ATOM 1563 C C . ASN A 1 206 ? -14.440 -18.534 6.094 1.00 79.69 206 ASN A C 1
ATOM 1565 O O . ASN A 1 206 ? -14.483 -17.910 7.155 1.00 79.69 206 ASN A O 1
ATOM 1569 N N . PRO A 1 207 ? -13.372 -18.474 5.272 1.00 80.69 207 PRO A N 1
ATOM 1570 C CA . PRO A 1 207 ? -12.167 -17.693 5.576 1.00 80.69 207 PRO A CA 1
ATOM 1571 C C . PRO A 1 207 ? -12.418 -16.176 5.613 1.00 80.69 207 PRO A C 1
ATOM 1573 O O . PRO A 1 207 ? -11.616 -15.439 6.170 1.00 80.69 207 PRO A O 1
ATOM 1576 N N . LEU A 1 208 ? -13.538 -15.709 5.049 1.00 86.44 208 LEU A N 1
ATOM 1577 C CA . LEU A 1 208 ? -13.968 -14.310 5.077 1.00 86.44 208 LEU A CA 1
ATOM 1578 C C . LEU A 1 208 ? -15.035 -14.038 6.148 1.00 86.44 208 LEU A C 1
ATOM 1580 O O . LEU A 1 208 ? -15.648 -12.971 6.133 1.00 86.44 208 LEU A O 1
ATOM 1584 N N . ALA A 1 209 ? -15.318 -14.989 7.043 1.00 88.62 209 ALA A N 1
ATOM 1585 C CA . ALA A 1 209 ? -16.153 -14.714 8.208 1.00 88.62 209 ALA A CA 1
ATOM 1586 C C . ALA A 1 209 ? -15.375 -13.897 9.241 1.00 88.62 209 ALA A C 1
ATOM 1588 O O . ALA A 1 209 ? -14.152 -13.983 9.335 1.00 88.62 209 ALA A O 1
ATOM 1589 N N . ASP A 1 210 ? -16.092 -13.111 10.035 1.00 92.44 210 ASP A N 1
ATOM 1590 C CA . ASP A 1 210 ? -15.474 -12.409 11.152 1.00 92.44 210 ASP A CA 1
ATOM 1591 C C . ASP A 1 210 ? -14.924 -13.402 12.180 1.00 92.44 210 ASP A C 1
ATOM 1593 O O . ASP A 1 210 ? -15.491 -14.473 12.407 1.00 92.44 210 ASP A O 1
ATOM 1597 N N . VAL A 1 211 ? -13.817 -13.022 12.812 1.00 92.50 211 VAL A N 1
ATOM 1598 C CA . VAL A 1 211 ? -13.167 -13.800 13.867 1.00 92.50 211 VAL A CA 1
ATOM 1599 C C . VAL A 1 211 ? -13.315 -13.046 15.179 1.00 92.50 211 VAL A C 1
ATOM 1601 O O . VAL A 1 211 ? -12.991 -11.865 15.258 1.00 92.50 211 VAL A O 1
ATOM 1604 N N . GLU A 1 212 ? -13.793 -13.722 16.216 1.00 94.06 212 GLU A N 1
ATOM 1605 C CA . GLU A 1 212 ? -13.915 -13.151 17.557 1.00 94.06 212 GLU A CA 1
ATOM 1606 C C . GLU A 1 212 ? -12.835 -13.717 18.474 1.00 94.06 212 GLU A C 1
ATOM 1608 O O . GLU A 1 212 ? -12.678 -14.933 18.597 1.00 94.06 212 GLU A O 1
ATOM 1613 N N . TYR A 1 213 ? -12.103 -12.815 19.122 1.00 93.56 213 TYR A N 1
ATOM 1614 C CA . TYR A 1 213 ? -11.159 -13.110 20.190 1.00 93.56 213 TYR A CA 1
ATOM 1615 C C . TYR A 1 213 ? -11.707 -12.558 21.509 1.00 93.56 213 TYR A C 1
ATOM 1617 O O . TYR A 1 213 ? -11.979 -11.357 21.613 1.00 93.56 213 TYR A O 1
ATOM 1625 N N . HIS A 1 214 ? -11.841 -13.406 22.526 1.00 94.81 214 HIS A N 1
ATOM 1626 C CA . HIS A 1 214 ? -12.241 -12.977 23.865 1.00 94.81 214 HIS A CA 1
ATOM 1627 C C . HIS A 1 214 ? -10.997 -12.642 24.686 1.00 94.81 214 HIS A C 1
ATOM 1629 O O . HIS A 1 214 ? -10.064 -13.438 24.778 1.00 94.81 214 HIS A O 1
ATOM 1635 N N . THR A 1 215 ? -10.956 -11.444 25.257 1.00 94.94 215 THR A N 1
ATOM 1636 C CA . THR A 1 215 ? -9.780 -10.956 25.978 1.00 94.94 215 THR A CA 1
ATOM 1637 C C . THR A 1 215 ? -9.743 -11.484 27.409 1.00 94.94 215 THR A C 1
ATOM 1639 O O . THR A 1 215 ? -10.767 -11.851 27.988 1.00 94.94 215 THR A O 1
ATOM 1642 N N . ASP A 1 216 ? -8.560 -11.450 28.018 1.00 94.12 216 ASP A N 1
ATOM 1643 C CA . ASP A 1 216 ? -8.337 -11.924 29.387 1.00 94.12 216 ASP A CA 1
ATOM 1644 C C . ASP A 1 216 ? -9.044 -11.010 30.417 1.00 94.12 216 ASP A C 1
ATOM 1646 O O . ASP A 1 216 ? -9.286 -11.406 31.553 1.00 94.12 216 ASP A O 1
ATOM 1650 N N . MET A 1 217 ? -9.418 -9.792 30.001 1.00 95.12 217 MET A N 1
ATOM 1651 C CA . MET A 1 217 ? -10.091 -8.772 30.815 1.00 95.12 217 MET A CA 1
ATOM 1652 C C . MET A 1 217 ? -11.592 -8.623 30.494 1.00 95.12 217 MET A C 1
ATOM 1654 O O . MET A 1 217 ? -12.203 -7.629 30.886 1.00 95.12 217 MET A O 1
ATOM 1658 N N . GLY A 1 218 ? -12.192 -9.582 29.778 1.00 92.75 218 GLY A N 1
ATOM 1659 C CA . GLY A 1 218 ? -13.641 -9.643 29.528 1.00 92.75 218 GLY A CA 1
ATOM 1660 C C . GLY A 1 218 ? -14.160 -8.793 28.360 1.00 92.75 218 GLY A C 1
ATOM 1661 O O . GLY A 1 218 ? -15.371 -8.689 28.171 1.00 92.75 218 GLY A O 1
ATOM 1662 N N . GLY A 1 219 ? -13.273 -8.194 27.567 1.00 94.88 219 GLY A N 1
ATOM 1663 C CA . GLY A 1 219 ? -13.612 -7.549 26.298 1.00 94.88 219 GLY A CA 1
ATOM 1664 C C . GLY A 1 219 ? -13.708 -8.553 25.144 1.00 94.88 219 GLY A C 1
ATOM 1665 O O . GLY A 1 219 ? -13.255 -9.693 25.238 1.00 94.88 219 GLY A O 1
ATOM 1666 N N . THR A 1 220 ? -14.281 -8.124 24.019 1.00 95.88 220 THR A N 1
ATOM 1667 C CA . THR A 1 220 ? -14.300 -8.904 22.769 1.00 95.88 220 THR A CA 1
ATOM 1668 C C . THR A 1 220 ? -13.685 -8.112 21.623 1.00 95.88 220 THR A C 1
ATOM 1670 O O . THR A 1 220 ? -14.084 -6.981 21.338 1.00 95.88 220 THR A O 1
ATOM 1673 N N . ILE A 1 221 ? -12.718 -8.716 20.940 1.00 96.19 221 ILE A N 1
ATOM 1674 C CA . ILE A 1 221 ? -12.102 -8.161 19.740 1.00 96.19 221 ILE A CA 1
ATOM 1675 C C . ILE A 1 221 ? -12.674 -8.890 18.528 1.00 96.19 221 ILE A C 1
ATOM 1677 O O . ILE A 1 221 ? -12.412 -10.072 18.321 1.00 96.19 221 ILE A O 1
ATOM 1681 N N . ARG A 1 222 ? -13.440 -8.165 17.715 1.00 95.94 222 ARG A N 1
ATOM 1682 C CA . ARG A 1 222 ? -13.972 -8.634 16.436 1.00 95.94 222 ARG A CA 1
ATOM 1683 C C . ARG A 1 222 ? -13.003 -8.261 15.320 1.00 95.94 222 ARG A C 1
ATOM 1685 O O . ARG A 1 222 ? -12.724 -7.088 15.102 1.00 95.94 222 ARG A O 1
ATOM 1692 N N . ILE A 1 223 ? -12.500 -9.240 14.593 1.00 95.25 223 ILE A N 1
ATOM 1693 C CA . ILE A 1 223 ? -11.626 -9.062 13.435 1.00 95.25 223 ILE A CA 1
ATOM 1694 C C . ILE A 1 223 ? -12.494 -9.255 12.202 1.00 95.25 223 ILE A C 1
ATOM 1696 O O . ILE A 1 223 ? -13.012 -10.350 11.977 1.00 95.25 223 ILE A O 1
ATOM 1700 N N . LEU A 1 224 ? -12.694 -8.193 11.423 1.00 94.06 224 LEU A N 1
ATOM 1701 C CA . LEU A 1 224 ? -13.577 -8.280 10.266 1.00 94.06 224 LEU A CA 1
ATOM 1702 C C . LEU A 1 224 ? -12.970 -9.156 9.173 1.00 94.06 224 LEU A C 1
ATOM 1704 O O . LEU A 1 224 ? -11.771 -9.081 8.901 1.00 94.06 224 LEU A O 1
ATOM 1708 N N . LYS A 1 225 ? -13.829 -9.938 8.519 1.00 91.44 225 LYS A N 1
ATOM 1709 C CA . LYS A 1 225 ? -13.520 -10.722 7.318 1.00 91.44 225 LYS A CA 1
ATOM 1710 C C . LYS A 1 225 ? -12.281 -11.611 7.436 1.00 91.44 225 LYS A C 1
ATOM 1712 O O . LYS A 1 225 ? -11.474 -11.667 6.513 1.00 91.44 225 LYS A O 1
ATOM 1717 N N . GLY A 1 226 ? -12.079 -12.241 8.589 1.00 90.31 226 GLY A N 1
ATOM 1718 C CA . GLY A 1 226 ? -10.908 -13.083 8.833 1.00 90.31 226 GLY A CA 1
ATOM 1719 C C . GLY A 1 226 ? -9.580 -12.332 8.716 1.00 90.31 226 GLY A C 1
ATOM 1720 O O . GLY A 1 226 ? -8.556 -12.946 8.454 1.00 90.31 226 GLY A O 1
ATOM 1721 N N . GLY A 1 227 ? -9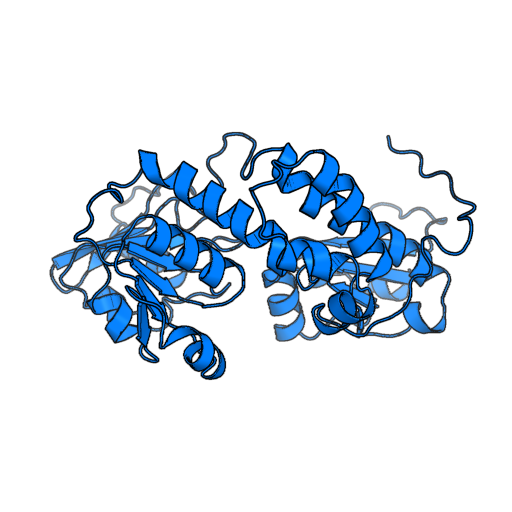.588 -11.001 8.856 1.00 92.81 227 GLY A N 1
ATOM 1722 C CA . GLY A 1 227 ? -8.418 -10.150 8.638 1.00 92.81 227 GLY A CA 1
ATOM 1723 C C . GLY A 1 227 ? -8.117 -9.837 7.170 1.00 92.81 227 GLY A C 1
ATOM 1724 O O . GLY A 1 227 ? -7.168 -9.097 6.905 1.00 92.81 227 GLY A O 1
ATOM 1725 N N . PHE A 1 228 ? -8.916 -10.334 6.222 1.00 92.81 228 PHE A N 1
ATOM 1726 C CA . PHE A 1 228 ? -8.786 -10.005 4.804 1.00 92.81 228 PHE A CA 1
ATOM 1727 C C . PHE A 1 228 ? -9.131 -8.522 4.550 1.00 92.81 228 PHE A C 1
ATOM 1729 O O . PHE A 1 228 ? -9.944 -7.948 5.288 1.00 92.81 228 PHE A O 1
ATOM 1736 N N . PRO A 1 229 ? -8.544 -7.860 3.530 1.00 92.38 229 PRO A N 1
ATOM 1737 C CA . PRO A 1 229 ? -8.776 -6.437 3.314 1.00 92.38 229 PRO A CA 1
ATOM 1738 C C . PRO A 1 229 ? -10.258 -6.079 3.146 1.00 92.38 229 PRO A C 1
ATOM 1740 O O . PRO A 1 229 ? -11.001 -6.683 2.369 1.00 92.38 229 PRO A O 1
ATOM 1743 N N . ALA A 1 230 ? -10.697 -5.064 3.889 1.00 92.19 230 ALA A N 1
ATOM 1744 C CA . ALA A 1 230 ? -12.110 -4.801 4.146 1.00 92.19 230 ALA A CA 1
ATOM 1745 C C . ALA A 1 230 ? -12.936 -4.461 2.896 1.00 92.19 230 ALA A C 1
ATOM 1747 O O . ALA A 1 230 ? -14.143 -4.710 2.869 1.00 92.19 230 ALA A O 1
ATOM 1748 N N . ASN A 1 231 ? -12.309 -3.924 1.850 1.00 91.88 231 ASN A N 1
ATOM 1749 C CA . ASN A 1 231 ? -12.973 -3.603 0.591 1.00 91.88 231 ASN A CA 1
ATOM 1750 C C . ASN A 1 231 ? -13.190 -4.817 -0.330 1.00 91.88 231 ASN A C 1
ATOM 1752 O O . ASN A 1 231 ? -13.911 -4.700 -1.315 1.00 91.88 231 ASN A O 1
ATOM 1756 N N . PHE A 1 232 ? -12.636 -5.989 -0.010 1.00 88.31 232 PHE A N 1
ATOM 1757 C CA . PHE A 1 232 ? -12.908 -7.229 -0.734 1.00 88.31 232 PHE A CA 1
ATOM 1758 C C . PHE A 1 232 ? -14.080 -7.950 -0.064 1.00 88.31 232 PHE A C 1
ATOM 1760 O O . PHE A 1 232 ? -13.996 -8.405 1.075 1.00 88.31 232 PHE A O 1
ATOM 1767 N N . ASP A 1 233 ? -15.228 -7.993 -0.731 1.00 84.06 233 ASP A N 1
ATOM 1768 C CA . ASP A 1 233 ? -16.490 -8.533 -0.199 1.00 84.06 233 ASP A CA 1
ATOM 1769 C C . ASP A 1 233 ? -17.133 -9.586 -1.112 1.00 84.06 233 ASP A C 1
ATOM 1771 O O . ASP A 1 233 ? -18.284 -9.960 -0.912 1.00 84.06 233 ASP A O 1
ATOM 1775 N N . GLY A 1 234 ? -16.403 -10.049 -2.128 1.00 83.12 234 GLY A N 1
ATOM 1776 C CA . GLY A 1 234 ? -16.918 -10.995 -3.114 1.00 83.12 234 GLY A CA 1
ATOM 1777 C C . GLY A 1 234 ? -17.842 -10.374 -4.166 1.00 83.12 234 GLY A C 1
ATOM 1778 O O . GLY A 1 234 ? -18.306 -11.104 -5.036 1.00 83.12 234 GLY A O 1
ATOM 1779 N N . SER A 1 235 ? -18.068 -9.051 -4.176 1.00 85.44 235 SER A N 1
ATOM 1780 C CA . SER A 1 235 ? -18.939 -8.400 -5.171 1.00 85.44 235 SER A CA 1
ATOM 1781 C C . SER A 1 235 ? -18.332 -8.304 -6.580 1.00 85.44 235 SER A C 1
ATOM 1783 O O . SER A 1 235 ? -18.908 -7.656 -7.446 1.00 85.44 235 SER A O 1
ATOM 1785 N N . GLY A 1 236 ? -17.142 -8.869 -6.808 1.00 83.44 236 GLY A N 1
ATOM 1786 C CA . GLY A 1 236 ? -16.384 -8.761 -8.062 1.00 83.44 236 GLY A CA 1
ATOM 1787 C C . GLY A 1 236 ? -15.584 -7.459 -8.225 1.00 83.44 236 GLY A C 1
ATOM 1788 O O . GLY A 1 236 ? -14.653 -7.418 -9.026 1.00 83.44 236 GLY A O 1
ATOM 1789 N N . GLU A 1 237 ? -15.876 -6.425 -7.431 1.00 86.25 237 GLU A N 1
ATOM 1790 C CA . GLU A 1 237 ? -15.208 -5.120 -7.480 1.00 86.25 237 GLU A CA 1
ATOM 1791 C C . GLU A 1 237 ? -14.813 -4.650 -6.074 1.00 86.25 237 GLU A C 1
ATOM 1793 O O . GLU A 1 237 ? -15.665 -4.302 -5.255 1.00 86.25 237 GLU A O 1
ATOM 1798 N N . SER A 1 238 ? -13.507 -4.610 -5.794 1.00 88.94 238 SER A N 1
ATOM 1799 C CA . SER A 1 238 ? -12.976 -4.086 -4.525 1.00 88.94 238 SER A CA 1
ATOM 1800 C C . SER A 1 238 ? -12.856 -2.558 -4.502 1.00 88.94 238 SER A C 1
ATOM 1802 O O . SER A 1 238 ? -12.720 -1.955 -3.440 1.00 88.94 238 SER A O 1
ATOM 1804 N N . VAL A 1 239 ? -12.900 -1.931 -5.676 1.00 92.19 239 VAL A N 1
ATOM 1805 C CA . VAL A 1 239 ? -12.904 -0.488 -5.944 1.00 92.19 239 VAL A CA 1
ATOM 1806 C C . VAL A 1 239 ? -13.697 -0.306 -7.246 1.00 92.19 239 VAL A C 1
ATOM 1808 O O . VAL A 1 239 ? -13.570 -1.176 -8.115 1.00 92.19 239 VAL A O 1
ATOM 1811 N N . PRO A 1 240 ? -14.492 0.770 -7.422 1.00 92.75 240 PRO A N 1
ATOM 1812 C CA . PRO A 1 240 ? -15.246 0.988 -8.657 1.00 92.75 240 PRO A CA 1
ATOM 1813 C C . PRO A 1 240 ? -14.373 0.869 -9.911 1.00 92.75 240 PRO A C 1
ATOM 1815 O O . PRO A 1 240 ? -13.235 1.347 -9.929 1.00 92.75 240 PRO A O 1
ATOM 1818 N N . ALA A 1 241 ? -14.909 0.268 -10.980 1.00 92.06 241 ALA A N 1
ATOM 1819 C CA . ALA A 1 241 ? -14.149 -0.003 -12.202 1.00 92.06 241 ALA A CA 1
ATOM 1820 C C . ALA A 1 241 ? -13.417 1.232 -12.750 1.00 92.06 241 ALA A C 1
ATOM 1822 O O . ALA A 1 241 ? -12.233 1.141 -13.060 1.00 92.06 241 ALA A O 1
ATOM 1823 N N . ASN A 1 242 ? -14.097 2.382 -12.823 1.00 91.75 242 ASN A N 1
ATOM 1824 C CA . ASN A 1 242 ? -13.535 3.645 -13.319 1.00 91.75 242 ASN A CA 1
ATOM 1825 C C . ASN A 1 242 ? -12.336 4.144 -12.488 1.00 91.75 242 ASN A C 1
ATOM 1827 O O . ASN A 1 242 ? -11.418 4.777 -13.007 1.00 91.75 242 ASN A O 1
ATOM 1831 N N . ASP A 1 243 ? -12.332 3.828 -11.198 1.00 93.38 243 ASP A N 1
ATOM 1832 C CA . ASP A 1 243 ? -11.345 4.309 -10.238 1.00 93.38 243 ASP A CA 1
ATOM 1833 C C . ASP A 1 243 ? -10.103 3.410 -10.277 1.00 93.38 243 ASP A C 1
ATOM 1835 O O . ASP A 1 243 ? -8.977 3.891 -10.403 1.00 93.38 2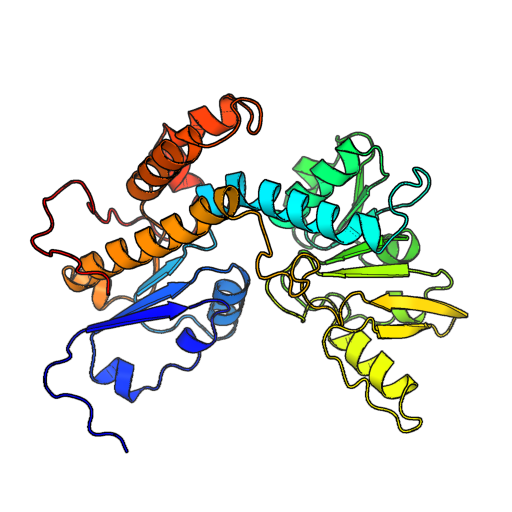43 ASP A O 1
ATOM 1839 N N . ILE A 1 244 ? -10.300 2.087 -10.298 1.00 93.38 244 ILE A N 1
ATOM 1840 C CA . ILE A 1 244 ? -9.198 1.116 -10.350 1.00 93.38 244 ILE A CA 1
ATOM 1841 C C . ILE A 1 244 ? -8.490 1.062 -11.717 1.00 93.38 244 ILE A C 1
ATOM 1843 O O . ILE A 1 244 ? -7.409 0.472 -11.827 1.00 93.38 244 ILE A O 1
ATOM 1847 N N . GLN A 1 245 ? -9.049 1.686 -12.767 1.00 95.12 245 GLN A N 1
ATOM 1848 C CA . GLN A 1 245 ? -8.378 1.777 -14.071 1.00 95.12 245 GLN A CA 1
ATOM 1849 C C . GLN A 1 245 ? -6.999 2.429 -13.973 1.00 95.12 245 GLN A C 1
ATOM 1851 O O . GLN A 1 245 ? -6.091 1.990 -14.678 1.00 95.12 245 GLN A O 1
ATOM 1856 N N . LEU A 1 246 ? -6.808 3.405 -13.076 1.00 96.44 246 LEU A N 1
ATOM 1857 C CA . LEU A 1 246 ? -5.497 4.009 -12.839 1.00 96.44 246 LEU A CA 1
ATOM 1858 C C . LEU A 1 246 ? -4.457 2.930 -12.507 1.00 96.44 246 LEU A C 1
ATOM 1860 O O . LEU A 1 246 ? -3.429 2.818 -13.169 1.00 96.44 246 LEU A O 1
ATOM 1864 N N . THR A 1 247 ? -4.748 2.073 -11.531 1.00 95.19 247 THR A N 1
ATOM 1865 C CA . THR A 1 247 ? -3.852 0.996 -11.092 1.00 95.19 247 THR A CA 1
ATOM 1866 C C . THR A 1 247 ? -3.588 -0.028 -12.188 1.00 95.19 247 THR A C 1
ATOM 1868 O O . THR A 1 247 ? -2.457 -0.491 -12.349 1.00 95.19 247 THR A O 1
ATOM 1871 N N . ARG A 1 248 ? -4.621 -0.384 -12.959 1.00 95.56 248 ARG A N 1
ATOM 1872 C CA . ARG A 1 248 ? -4.498 -1.314 -14.091 1.00 95.56 248 ARG A CA 1
ATOM 1873 C C . ARG A 1 248 ? -3.599 -0.732 -15.182 1.00 95.56 248 ARG A C 1
ATOM 1875 O O . ARG A 1 248 ? -2.699 -1.424 -15.656 1.00 95.56 248 ARG A O 1
ATOM 1882 N N . ALA A 1 249 ? -3.787 0.544 -15.515 1.00 97.31 249 ALA A N 1
ATOM 1883 C CA . ALA A 1 249 ? -2.975 1.259 -16.489 1.00 97.31 249 ALA A CA 1
ATOM 1884 C C . ALA A 1 249 ? -1.518 1.409 -16.027 1.00 97.31 249 ALA A C 1
ATOM 1886 O O . ALA A 1 249 ? -0.610 1.188 -16.821 1.00 97.31 249 ALA A O 1
ATOM 1887 N N . LEU A 1 250 ? -1.268 1.690 -14.743 1.00 97.56 250 LEU A N 1
ATOM 1888 C CA . LEU A 1 250 ? 0.090 1.727 -14.178 1.00 97.56 250 LEU A CA 1
ATOM 1889 C C . LEU A 1 250 ? 0.778 0.355 -14.253 1.00 97.56 250 LEU A C 1
ATOM 1891 O O . LEU A 1 250 ? 1.955 0.273 -14.602 1.00 97.56 250 LEU A O 1
ATOM 1895 N N . GLY A 1 251 ? 0.040 -0.729 -13.990 1.00 97.06 251 GLY A N 1
ATOM 1896 C CA . GLY A 1 251 ? 0.529 -2.096 -14.183 1.00 97.06 251 GLY A CA 1
ATOM 1897 C C . GLY A 1 251 ? 0.908 -2.383 -15.639 1.00 97.06 251 GLY A C 1
ATOM 1898 O O . GLY A 1 251 ? 1.988 -2.912 -15.896 1.00 97.06 251 GLY A O 1
ATOM 1899 N N . LEU A 1 252 ? 0.063 -1.973 -16.593 1.00 97.06 252 LEU A N 1
ATOM 1900 C CA . LEU A 1 252 ? 0.372 -2.051 -18.023 1.00 97.06 252 LEU A CA 1
ATOM 1901 C C . LEU A 1 252 ? 1.599 -1.200 -18.387 1.00 97.06 252 LEU A C 1
ATOM 1903 O O . LEU A 1 252 ? 2.457 -1.658 -19.135 1.00 97.06 252 LEU A O 1
ATOM 1907 N N . GLY A 1 253 ? 1.727 0.001 -17.822 1.00 96.12 253 GLY A N 1
ATOM 1908 C CA . GLY A 1 253 ? 2.905 0.850 -17.987 1.00 96.12 253 GLY A CA 1
ATOM 1909 C C . GLY A 1 253 ? 4.192 0.150 -17.545 1.00 96.12 253 GLY A C 1
ATOM 1910 O O . GLY A 1 253 ? 5.180 0.173 -18.277 1.00 96.12 253 GLY A O 1
ATOM 1911 N N . GLY A 1 254 ? 4.156 -0.556 -16.410 1.00 96.38 254 GLY A N 1
ATOM 1912 C CA . GLY A 1 254 ? 5.271 -1.384 -15.944 1.00 96.38 254 GLY A CA 1
ATOM 1913 C C . GLY A 1 254 ? 5.617 -2.516 -16.915 1.00 96.38 254 GLY A C 1
ATOM 1914 O O . GLY A 1 254 ? 6.790 -2.757 -17.186 1.00 96.38 254 GLY A O 1
ATOM 1915 N N . VAL A 1 255 ? 4.609 -3.159 -17.512 1.00 96.56 255 VAL A N 1
ATOM 1916 C CA . VAL A 1 255 ? 4.813 -4.191 -18.544 1.00 96.56 255 VAL A CA 1
ATOM 1917 C C . VAL A 1 255 ? 5.479 -3.617 -19.799 1.00 96.56 255 VAL A C 1
ATOM 1919 O O . VAL A 1 255 ? 6.428 -4.200 -20.321 1.00 96.56 255 VAL A O 1
ATOM 1922 N N . LEU A 1 256 ? 5.026 -2.453 -20.270 1.00 95.69 256 LEU A N 1
ATOM 1923 C CA . LEU A 1 256 ? 5.609 -1.786 -21.437 1.00 95.69 256 LEU A CA 1
ATOM 1924 C C . LEU A 1 256 ? 7.049 -1.325 -21.176 1.00 95.69 256 LEU A C 1
ATOM 1926 O O . LEU A 1 256 ? 7.905 -1.460 -22.050 1.00 95.69 256 LEU A O 1
ATOM 1930 N N . GLN A 1 257 ? 7.338 -0.823 -19.975 1.00 94.94 257 GLN A N 1
ATOM 1931 C CA . GLN A 1 257 ? 8.695 -0.461 -19.571 1.00 94.94 257 GLN A CA 1
ATOM 1932 C C . GLN A 1 257 ? 9.603 -1.698 -19.478 1.00 94.94 257 GLN A C 1
ATOM 1934 O O . GLN A 1 257 ? 10.723 -1.665 -19.987 1.00 94.94 257 GLN A O 1
ATOM 1939 N N . ALA A 1 258 ? 9.116 -2.820 -18.940 1.00 95.06 258 ALA A N 1
ATOM 1940 C CA . ALA A 1 258 ? 9.861 -4.080 -18.920 1.00 95.06 258 ALA A CA 1
ATOM 1941 C C . ALA A 1 258 ? 10.196 -4.584 -20.334 1.00 95.06 258 ALA A C 1
ATOM 1943 O O . ALA A 1 258 ? 11.324 -5.007 -20.590 1.00 95.06 258 ALA A O 1
ATOM 1944 N N . ALA A 1 259 ? 9.262 -4.457 -21.284 1.00 94.00 259 ALA A N 1
ATOM 1945 C CA . ALA A 1 259 ? 9.513 -4.786 -22.688 1.00 94.00 259 ALA A CA 1
ATOM 1946 C C . ALA A 1 259 ? 10.671 -3.968 -23.293 1.00 94.00 259 ALA A C 1
ATOM 1948 O O . ALA A 1 259 ? 11.401 -4.457 -24.156 1.00 94.00 259 ALA A O 1
ATOM 1949 N N . ARG A 1 260 ? 10.877 -2.731 -22.824 1.00 91.62 260 ARG A N 1
ATOM 1950 C CA . ARG A 1 260 ? 12.033 -1.908 -23.210 1.00 91.62 260 ARG A CA 1
ATOM 1951 C C . ARG A 1 260 ? 13.310 -2.305 -22.488 1.00 91.62 260 ARG A C 1
ATOM 1953 O O . ARG A 1 260 ? 14.370 -2.286 -23.107 1.00 91.62 260 ARG A O 1
ATOM 1960 N N . PHE A 1 261 ? 13.226 -2.725 -21.230 1.00 93.88 261 PHE A N 1
ATOM 1961 C CA . PHE A 1 261 ? 14.391 -3.214 -20.492 1.00 93.88 261 PHE A CA 1
ATOM 1962 C C . PHE A 1 261 ? 15.041 -4.423 -21.172 1.00 93.88 261 PHE A C 1
ATOM 1964 O O . PHE A 1 261 ? 16.264 -4.469 -21.245 1.00 93.88 261 PHE A O 1
ATOM 1971 N N . PHE A 1 262 ? 14.276 -5.334 -21.787 1.00 94.00 262 PHE A N 1
ATOM 1972 C CA . PHE A 1 262 ? 14.859 -6.448 -22.556 1.00 94.00 262 PHE A CA 1
ATOM 1973 C C . PHE A 1 262 ? 15.773 -6.006 -23.716 1.00 94.00 262 PHE A C 1
ATOM 1975 O O . PHE A 1 262 ? 16.708 -6.728 -24.080 1.00 94.00 262 PHE A O 1
ATOM 1982 N N . GLN A 1 263 ? 15.549 -4.801 -24.253 1.00 91.38 263 GLN A N 1
ATOM 1983 C CA . GLN A 1 263 ? 16.343 -4.189 -25.326 1.00 91.38 263 GLN A CA 1
ATOM 1984 C C . GLN A 1 263 ? 17.583 -3.443 -24.803 1.00 91.38 263 GLN A C 1
ATOM 1986 O O . GLN A 1 263 ? 18.393 -2.988 -25.608 1.00 91.38 263 GLN A O 1
ATOM 1991 N N . ARG A 1 264 ? 17.749 -3.327 -23.477 1.00 91.19 264 ARG A N 1
ATOM 1992 C CA . ARG A 1 264 ? 18.853 -2.633 -22.801 1.00 91.19 264 ARG A CA 1
ATOM 1993 C C . ARG A 1 264 ? 19.732 -3.626 -22.028 1.00 91.19 264 ARG A C 1
ATOM 1995 O O . ARG A 1 264 ? 19.410 -3.961 -20.888 1.00 91.19 264 ARG A O 1
ATOM 2002 N N . PRO A 1 265 ? 20.838 -4.127 -22.621 1.00 89.62 265 PRO A N 1
ATOM 2003 C CA . PRO A 1 265 ? 21.741 -5.082 -21.971 1.00 89.62 265 PRO A CA 1
ATOM 2004 C C . PRO A 1 265 ? 22.320 -4.604 -20.633 1.00 89.62 265 PRO A C 1
ATOM 2006 O O . PRO A 1 265 ? 22.597 -5.421 -19.762 1.00 89.62 265 PRO A O 1
ATOM 2009 N N . ASP A 1 266 ? 22.502 -3.297 -20.477 1.00 90.19 266 ASP A N 1
ATOM 2010 C CA . ASP A 1 266 ? 22.974 -2.643 -19.257 1.00 90.19 266 ASP A CA 1
ATOM 2011 C C . ASP A 1 266 ? 21.959 -2.736 -18.102 1.00 90.19 266 ASP A C 1
ATOM 2013 O O . ASP A 1 266 ? 22.351 -2.902 -16.947 1.00 90.19 266 ASP A O 1
ATOM 2017 N N . ILE A 1 267 ? 20.657 -2.714 -18.410 1.00 91.69 267 ILE A N 1
ATOM 2018 C CA . ILE A 1 267 ? 19.586 -2.876 -17.415 1.00 91.69 267 ILE A CA 1
ATOM 2019 C C . ILE A 1 267 ? 19.222 -4.345 -17.208 1.00 91.69 267 ILE A C 1
ATOM 2021 O O . ILE A 1 267 ? 19.121 -4.810 -16.080 1.00 91.69 267 ILE A O 1
ATOM 2025 N N . VAL A 1 268 ? 19.003 -5.106 -18.282 1.00 92.75 268 VAL A N 1
ATOM 2026 C CA . VAL A 1 268 ? 18.460 -6.471 -18.165 1.00 92.75 268 VAL A CA 1
ATOM 2027 C C . VAL A 1 268 ? 19.392 -7.434 -17.424 1.00 92.75 268 VAL A C 1
ATOM 2029 O O . VAL A 1 268 ? 18.932 -8.425 -16.867 1.00 92.75 268 VAL A O 1
ATOM 2032 N N . ASN A 1 269 ? 20.693 -7.137 -17.418 1.00 90.06 269 ASN A N 1
ATOM 2033 C CA . ASN A 1 269 ? 21.710 -7.917 -16.717 1.00 90.06 269 ASN A CA 1
ATOM 2034 C C . ASN A 1 269 ? 22.100 -7.309 -15.360 1.00 90.06 269 ASN A C 1
ATOM 2036 O O . ASN A 1 269 ? 23.026 -7.809 -14.720 1.00 90.06 269 ASN A O 1
ATOM 2040 N N . SER A 1 270 ? 21.446 -6.227 -14.927 1.00 90.12 270 SER A N 1
ATOM 2041 C CA . SER A 1 270 ? 21.663 -5.628 -13.612 1.00 90.12 270 SER A CA 1
ATOM 2042 C C . SER A 1 270 ? 20.505 -5.929 -12.666 1.00 90.12 270 SER A C 1
ATOM 2044 O O . SER A 1 270 ? 19.376 -6.208 -13.063 1.00 90.12 270 SER A O 1
ATOM 2046 N N . SER A 1 271 ? 20.816 -5.920 -11.372 1.00 92.00 271 SER A N 1
ATOM 2047 C CA . SER A 1 271 ? 19.819 -6.049 -10.314 1.00 92.00 271 SER A CA 1
ATOM 2048 C C . SER A 1 271 ? 19.487 -4.669 -9.771 1.00 92.00 271 SER A C 1
ATOM 2050 O O . SER A 1 271 ? 20.362 -3.812 -9.638 1.00 92.00 271 SER A O 1
ATOM 2052 N N . GLY A 1 272 ? 18.219 -4.442 -9.455 1.00 93.38 272 GLY A N 1
ATOM 2053 C CA . GLY A 1 272 ? 17.796 -3.156 -8.927 1.00 93.38 272 GLY A CA 1
ATOM 2054 C C . GLY A 1 272 ? 16.292 -2.983 -8.935 1.00 93.38 272 GLY A C 1
ATOM 2055 O O . GLY A 1 272 ? 15.572 -3.654 -9.673 1.00 93.38 272 GLY A O 1
ATOM 2056 N N . VAL A 1 273 ? 15.827 -2.055 -8.102 1.00 96.19 273 VAL A N 1
ATOM 2057 C CA . VAL A 1 273 ? 14.434 -1.609 -8.104 1.00 96.19 273 VAL A CA 1
ATOM 2058 C C . VAL A 1 273 ? 14.359 -0.306 -8.883 1.00 96.19 273 VAL A C 1
ATOM 2060 O O . VAL A 1 273 ? 14.881 0.713 -8.437 1.00 96.19 273 VAL A O 1
ATOM 2063 N N . TYR A 1 274 ? 13.699 -0.345 -10.029 1.00 96.19 274 TYR A N 1
ATOM 2064 C CA . TYR A 1 274 ? 13.516 0.778 -10.933 1.00 96.19 274 TYR A CA 1
ATOM 2065 C C . TYR A 1 274 ? 12.154 1.426 -10.714 1.00 96.19 274 TYR A C 1
ATOM 2067 O O . TYR A 1 274 ? 11.143 0.744 -10.508 1.00 96.19 274 TYR A O 1
ATOM 2075 N N . ALA A 1 275 ? 12.129 2.753 -10.769 1.00 96.50 275 ALA A N 1
ATOM 2076 C CA . ALA A 1 275 ? 10.891 3.510 -10.731 1.00 96.50 275 ALA A CA 1
ATOM 2077 C C . ALA A 1 275 ? 10.077 3.271 -12.015 1.00 96.50 275 ALA A C 1
ATOM 2079 O O . ALA A 1 275 ? 10.630 3.086 -13.104 1.00 96.50 275 ALA A O 1
ATOM 2080 N N . LEU A 1 276 ? 8.747 3.303 -11.891 1.00 96.38 276 LEU A N 1
ATOM 2081 C CA . LEU A 1 276 ? 7.873 3.400 -13.058 1.00 96.38 276 LEU A CA 1
ATOM 2082 C C . LEU A 1 276 ? 8.107 4.753 -13.743 1.00 96.38 276 LEU A C 1
ATOM 2084 O O . LEU A 1 276 ? 8.047 5.791 -13.082 1.00 96.38 276 LEU A O 1
ATOM 2088 N N . ASP A 1 277 ? 8.336 4.732 -15.054 1.00 95.56 277 ASP A N 1
ATOM 2089 C CA . ASP A 1 277 ? 8.687 5.908 -15.853 1.00 95.56 277 ASP A CA 1
ATOM 2090 C C . ASP A 1 277 ? 7.739 7.098 -15.599 1.00 95.56 277 ASP A C 1
ATOM 2092 O O . ASP A 1 277 ? 6.510 6.975 -15.620 1.00 95.56 277 ASP A O 1
ATOM 2096 N N . ALA A 1 278 ? 8.311 8.272 -15.329 1.00 95.62 278 ALA A N 1
ATOM 2097 C CA . ALA A 1 278 ? 7.543 9.447 -14.931 1.00 95.62 278 ALA A CA 1
ATOM 2098 C C . ALA A 1 278 ? 6.667 10.006 -16.071 1.00 95.62 278 ALA A C 1
ATOM 2100 O O . ALA A 1 278 ? 5.553 10.471 -15.820 1.00 95.62 278 ALA A O 1
ATOM 2101 N N . ASN A 1 279 ? 7.106 9.898 -17.332 1.00 94.69 279 ASN A N 1
ATOM 2102 C CA . ASN A 1 279 ? 6.289 10.293 -18.484 1.00 94.69 279 ASN A CA 1
ATOM 2103 C C . ASN A 1 279 ? 5.121 9.323 -18.696 1.00 94.69 279 ASN A C 1
ATOM 2105 O O . ASN A 1 279 ? 4.012 9.757 -19.005 1.00 94.69 279 ASN A O 1
ATOM 2109 N N . MET A 1 280 ? 5.348 8.024 -18.483 1.00 95.12 280 MET A N 1
ATOM 2110 C CA . MET A 1 280 ? 4.294 7.007 -18.475 1.00 95.12 280 MET A CA 1
ATOM 2111 C C . MET A 1 280 ? 3.237 7.321 -17.413 1.00 95.12 280 MET A C 1
ATOM 2113 O O . MET A 1 280 ? 2.045 7.319 -17.716 1.00 95.12 280 MET A O 1
ATOM 2117 N N . GLN A 1 281 ? 3.658 7.655 -16.189 1.00 96.94 281 GLN A N 1
ATOM 2118 C CA . GLN A 1 281 ? 2.737 8.072 -15.130 1.00 96.94 281 GLN A CA 1
ATOM 2119 C C . GLN A 1 281 ? 1.936 9.319 -15.526 1.00 96.94 281 GLN A C 1
ATOM 2121 O O . GLN A 1 281 ? 0.713 9.298 -15.420 1.00 96.94 281 GLN A O 1
ATOM 2126 N N . LYS A 1 282 ? 2.593 10.371 -16.036 1.00 96.81 282 LYS A N 1
ATOM 2127 C CA . LYS A 1 282 ? 1.922 11.592 -16.513 1.00 96.81 282 LYS A CA 1
ATOM 2128 C C . LYS A 1 282 ? 0.874 11.296 -17.587 1.00 96.81 282 LYS A C 1
ATOM 2130 O O . LYS A 1 282 ? -0.251 11.779 -17.490 1.00 96.81 282 LYS A O 1
ATOM 2135 N N . LEU A 1 283 ? 1.220 10.488 -18.593 1.00 96.25 283 LEU A N 1
ATOM 2136 C CA . LEU A 1 283 ? 0.292 10.101 -19.658 1.00 96.25 283 LEU A CA 1
ATOM 2137 C C . LEU A 1 283 ? -0.927 9.364 -19.093 1.00 96.25 283 LEU A C 1
ATOM 2139 O O . LEU A 1 283 ? -2.060 9.741 -19.384 1.00 96.25 283 LEU A O 1
ATOM 2143 N N . ILE A 1 284 ? -0.694 8.337 -18.272 1.00 97.25 284 ILE A N 1
ATOM 2144 C CA . ILE A 1 284 ? -1.761 7.531 -17.670 1.00 97.25 284 ILE A CA 1
ATOM 2145 C C . ILE A 1 284 ? -2.687 8.406 -16.824 1.00 97.25 284 ILE A C 1
ATOM 2147 O O . ILE A 1 284 ? -3.905 8.301 -16.950 1.00 97.25 284 ILE A O 1
ATOM 2151 N N . VAL A 1 285 ? -2.124 9.281 -15.987 1.00 97.50 285 VAL A N 1
ATOM 2152 C CA . VAL A 1 285 ? -2.902 10.190 -15.137 1.00 97.50 285 VAL A CA 1
ATOM 2153 C C . VAL A 1 285 ? -3.725 11.154 -15.989 1.00 97.50 285 VAL A C 1
ATOM 2155 O O . VAL A 1 285 ? -4.920 11.298 -15.742 1.00 97.50 285 VAL A O 1
ATOM 2158 N N . ASN A 1 286 ? -3.139 11.751 -17.028 1.00 96.50 286 ASN A N 1
ATOM 2159 C CA . ASN A 1 286 ? -3.847 12.674 -17.917 1.00 96.50 286 ASN A CA 1
ATOM 2160 C C . ASN A 1 286 ? -5.007 12.008 -18.662 1.00 96.50 286 ASN A C 1
ATOM 2162 O O . ASN A 1 286 ? -6.072 12.609 -18.783 1.00 96.50 286 ASN A O 1
ATOM 2166 N N . GLU A 1 287 ? -4.830 10.780 -19.148 1.00 96.38 287 GLU A N 1
ATOM 2167 C CA . GLU A 1 287 ? -5.916 10.041 -19.798 1.00 96.38 287 GLU A CA 1
ATOM 2168 C C . GLU A 1 287 ? -6.997 9.617 -18.804 1.00 96.38 287 GLU A C 1
ATOM 2170 O O . GLU A 1 287 ? -8.186 9.749 -19.089 1.00 96.38 287 GLU A O 1
ATOM 2175 N N . TRP A 1 288 ? -6.602 9.159 -17.618 1.00 96.69 288 TRP A N 1
ATOM 2176 C CA . TRP A 1 288 ? -7.534 8.729 -16.584 1.00 96.69 288 TRP A CA 1
ATOM 2177 C C . TRP A 1 288 ? -8.387 9.887 -16.051 1.00 96.69 288 TRP A C 1
ATOM 2179 O O . TRP A 1 288 ? -9.606 9.742 -15.944 1.00 96.69 288 TRP A O 1
ATOM 2189 N N . LEU A 1 289 ? -7.783 11.055 -15.789 1.00 95.62 289 LEU A N 1
ATOM 2190 C CA . LEU A 1 289 ? -8.466 12.237 -15.246 1.00 95.62 289 LEU A CA 1
ATOM 2191 C C . LEU A 1 289 ? -9.610 12.751 -16.133 1.00 95.62 289 LEU A C 1
ATOM 2193 O O . LEU A 1 289 ? -10.561 13.319 -15.602 1.00 95.62 289 LEU A O 1
ATOM 2197 N N . LYS A 1 290 ? -9.581 12.507 -17.453 1.00 94.62 290 LYS A N 1
ATOM 2198 C CA . LYS A 1 290 ? -10.681 12.869 -18.374 1.00 94.62 290 LYS A CA 1
ATOM 2199 C C . LYS A 1 290 ? -12.017 12.220 -17.999 1.00 94.62 290 LYS A C 1
ATOM 2201 O O . LYS A 1 290 ? -13.068 12.746 -18.352 1.00 94.62 290 LYS A O 1
ATOM 2206 N N . TYR A 1 291 ? -11.971 11.093 -17.292 1.00 93.75 291 TYR A N 1
ATOM 2207 C CA . TYR A 1 291 ? -13.137 10.316 -16.869 1.00 93.75 291 TYR A CA 1
ATOM 2208 C C . TYR A 1 291 ? -13.417 10.440 -15.364 1.00 93.75 291 TYR A C 1
ATOM 2210 O O . TYR A 1 291 ? -14.249 9.707 -14.824 1.00 93.75 291 TYR A O 1
ATOM 2218 N N . GLN A 1 292 ? -12.717 11.340 -14.667 1.00 93.56 292 GLN A N 1
ATOM 2219 C CA . GLN A 1 292 ? -12.876 11.562 -13.232 1.00 93.56 292 GLN A CA 1
ATOM 2220 C C . GLN A 1 292 ? -13.706 12.823 -12.952 1.00 93.56 292 GLN A C 1
ATOM 2222 O O . GLN A 1 292 ? -13.616 13.800 -13.698 1.00 93.56 292 GLN A O 1
ATOM 2227 N N . PRO A 1 293 ? -14.489 12.859 -11.858 1.00 91.00 293 PRO A N 1
ATOM 2228 C CA . PRO A 1 293 ? -15.141 14.089 -11.425 1.00 91.00 293 PRO A CA 1
ATOM 2229 C C . PRO A 1 293 ? -14.106 15.184 -11.129 1.00 91.00 293 PRO A C 1
ATOM 2231 O O . PRO A 1 293 ? -13.166 14.966 -10.366 1.00 91.00 293 PRO A O 1
ATOM 2234 N N . SER A 1 294 ? -14.311 16.386 -11.673 1.00 85.88 294 SER A N 1
ATOM 2235 C CA . SER A 1 294 ? -13.353 17.505 -11.592 1.00 85.88 294 SER A CA 1
ATOM 2236 C C . SER A 1 294 ? -13.030 17.984 -10.171 1.00 85.88 294 SER A C 1
ATOM 2238 O O . SER A 1 294 ? -11.997 18.604 -9.954 1.00 85.88 294 SER A O 1
ATOM 2240 N N . HIS A 1 295 ? -13.900 17.700 -9.203 1.00 86.56 295 HIS A N 1
ATOM 2241 C CA . HIS A 1 295 ? -13.749 18.090 -7.799 1.00 86.56 295 HIS A CA 1
ATOM 2242 C C . HIS A 1 295 ? -13.127 16.993 -6.923 1.00 86.56 295 HIS A C 1
ATOM 2244 O O . HIS A 1 295 ? -12.964 17.198 -5.722 1.00 86.56 295 HIS A O 1
ATOM 2250 N N . ARG A 1 296 ? -12.833 15.810 -7.483 1.00 89.44 296 ARG A N 1
ATOM 2251 C CA . ARG A 1 296 ? -12.371 14.652 -6.705 1.00 89.44 296 ARG A CA 1
ATOM 2252 C C . ARG A 1 296 ? -10.972 14.855 -6.128 1.00 89.44 296 ARG A C 1
ATOM 2254 O O . ARG A 1 296 ? -10.711 14.427 -5.009 1.00 89.44 296 ARG A O 1
ATOM 2261 N N . PHE A 1 297 ? -10.091 15.507 -6.882 1.00 92.06 297 PHE A N 1
ATOM 2262 C CA . PHE A 1 297 ? -8.730 15.810 -6.454 1.00 92.06 297 PHE A CA 1
ATOM 2263 C C . PHE A 1 297 ? -8.504 17.323 -6.431 1.00 92.06 297 PHE A C 1
ATOM 2265 O O . PHE A 1 297 ? -8.984 18.018 -7.331 1.00 92.06 297 PHE A O 1
ATOM 2272 N N . PRO A 1 298 ? -7.769 17.846 -5.433 1.00 92.38 298 PRO A N 1
ATOM 2273 C CA . PRO A 1 298 ? -7.340 19.238 -5.424 1.00 92.38 298 PRO A CA 1
ATOM 2274 C C . PRO A 1 298 ? -6.542 19.596 -6.684 1.00 92.38 298 PRO A C 1
ATOM 2276 O O . PRO A 1 298 ? -5.779 18.780 -7.206 1.00 92.38 298 PRO A O 1
ATOM 2279 N N . LYS A 1 299 ? -6.711 20.828 -7.176 1.00 93.06 299 LYS A N 1
ATOM 2280 C CA . LYS A 1 299 ? -6.063 21.281 -8.415 1.00 93.06 299 LYS A CA 1
ATOM 2281 C C . LYS A 1 299 ? -4.535 21.236 -8.319 1.00 93.06 299 LYS A C 1
ATOM 2283 O O . LYS A 1 299 ? -3.889 20.809 -9.263 1.00 93.06 299 LYS A O 1
ATOM 2288 N N . ASP A 1 300 ? -3.972 21.613 -7.178 1.00 94.12 300 ASP A N 1
ATOM 2289 C CA . ASP A 1 300 ? -2.534 21.554 -6.906 1.00 94.12 300 ASP A CA 1
ATOM 2290 C C . ASP A 1 300 ? -1.977 20.128 -7.019 1.00 94.12 300 ASP A C 1
ATOM 2292 O O . ASP A 1 300 ? -0.894 19.937 -7.568 1.00 94.12 300 ASP A O 1
ATOM 2296 N N . VAL A 1 301 ? -2.742 19.118 -6.589 1.00 93.75 301 VAL A N 1
ATOM 2297 C CA . VAL A 1 301 ? -2.373 17.704 -6.765 1.00 93.75 301 VAL A CA 1
ATOM 2298 C C . VAL A 1 301 ? -2.394 17.310 -8.243 1.00 93.75 301 VAL A C 1
ATOM 2300 O O . VAL A 1 301 ? -1.505 16.600 -8.699 1.00 93.75 301 VAL A O 1
ATOM 2303 N N . ILE A 1 302 ? -3.382 17.768 -9.016 1.00 95.06 302 ILE A N 1
ATOM 2304 C CA . ILE A 1 302 ? -3.454 17.494 -10.462 1.00 95.06 302 ILE A CA 1
ATOM 2305 C C . ILE A 1 302 ? -2.296 18.174 -11.210 1.00 95.06 302 ILE A C 1
ATOM 2307 O O . ILE A 1 302 ? -1.670 17.558 -12.076 1.00 95.06 302 ILE A O 1
ATOM 2311 N N . ASP A 1 303 ? -1.992 19.424 -10.858 1.00 95.50 303 ASP A N 1
ATOM 2312 C CA . ASP A 1 303 ? -0.940 20.226 -11.484 1.00 95.50 303 ASP A CA 1
ATOM 2313 C C . ASP A 1 303 ? 0.453 19.612 -11.242 1.00 95.50 303 ASP A C 1
ATOM 2315 O O . ASP A 1 303 ? 1.286 19.604 -12.148 1.00 95.50 303 ASP A O 1
ATOM 2319 N N . GLN A 1 304 ? 0.686 18.994 -10.075 1.00 97.25 304 GLN A N 1
ATOM 2320 C CA . GLN A 1 304 ? 1.914 18.240 -9.777 1.00 97.25 304 GLN A CA 1
ATOM 2321 C C . GLN A 1 304 ? 2.187 17.109 -10.783 1.00 97.25 304 GLN A C 1
ATOM 2323 O O . GLN A 1 304 ? 3.336 16.879 -11.155 1.00 97.25 304 GLN A O 1
ATOM 2328 N N . PHE A 1 305 ? 1.150 16.442 -11.302 1.00 97.06 305 PHE A N 1
ATOM 2329 C CA . PHE A 1 305 ? 1.311 15.395 -12.320 1.00 97.06 305 PHE A CA 1
ATOM 2330 C C . PHE A 1 305 ? 1.598 15.937 -13.729 1.00 97.06 305 PHE A C 1
ATOM 2332 O O . PHE A 1 305 ? 1.810 15.157 -14.659 1.00 97.06 305 PHE A O 1
ATOM 2339 N N . GLN A 1 306 ? 1.659 17.259 -13.910 1.00 96.62 306 GLN A N 1
ATOM 2340 C CA . GLN A 1 306 ? 2.194 17.850 -15.136 1.00 96.62 306 GLN A CA 1
ATOM 2341 C C . GLN A 1 306 ? 3.720 17.989 -15.107 1.00 96.62 306 GLN A C 1
ATOM 2343 O O . GLN A 1 306 ? 4.328 18.104 -16.178 1.00 96.62 306 GLN A O 1
ATOM 2348 N N . ASP A 1 307 ? 4.337 17.918 -13.929 1.00 96.69 307 ASP A N 1
ATOM 2349 C CA . ASP A 1 307 ? 5.779 18.014 -13.732 1.00 96.69 307 ASP A CA 1
ATOM 2350 C C . ASP A 1 307 ? 6.413 16.615 -13.626 1.00 96.69 307 ASP A C 1
ATOM 2352 O O . ASP A 1 307 ? 6.240 15.878 -12.656 1.00 96.69 307 ASP A O 1
ATOM 2356 N N . VAL A 1 308 ? 7.179 16.245 -14.653 1.00 95.00 308 VAL A N 1
ATOM 2357 C CA . VAL A 1 308 ? 7.856 14.942 -14.739 1.00 95.00 308 VAL A CA 1
ATOM 2358 C C . VAL A 1 308 ? 8.938 14.799 -13.665 1.00 95.00 308 VAL A C 1
ATOM 2360 O O . VAL A 1 308 ? 9.087 13.713 -13.108 1.00 95.00 308 VAL A O 1
ATOM 2363 N N . GLN A 1 309 ? 9.654 15.878 -13.334 1.00 95.12 309 GLN A N 1
ATOM 2364 C CA . GLN A 1 309 ? 10.692 15.854 -12.299 1.00 95.12 309 GLN A CA 1
ATOM 2365 C C . GLN A 1 309 ? 10.065 15.659 -10.922 1.00 95.12 309 GLN A C 1
ATOM 2367 O O . GLN A 1 309 ? 10.575 14.892 -10.103 1.00 95.12 309 GLN A O 1
ATOM 2372 N N . TRP A 1 310 ? 8.920 16.301 -10.684 1.00 97.12 310 TRP A N 1
ATOM 2373 C CA . TRP A 1 310 ? 8.159 16.084 -9.464 1.00 97.12 310 TRP A CA 1
ATOM 2374 C C . TRP A 1 310 ? 7.690 14.628 -9.351 1.00 97.12 310 TRP A C 1
ATOM 2376 O O . TRP A 1 310 ? 7.905 14.005 -8.311 1.00 97.12 310 TRP A O 1
ATOM 2386 N N . ILE A 1 311 ? 7.116 14.051 -10.415 1.00 97.44 311 ILE A N 1
ATOM 2387 C CA . ILE A 1 311 ? 6.675 12.645 -10.418 1.00 97.44 311 ILE A CA 1
ATOM 2388 C C . ILE A 1 311 ? 7.844 11.706 -10.105 1.00 97.44 311 ILE A C 1
ATOM 2390 O O . ILE A 1 311 ? 7.684 10.765 -9.321 1.00 97.44 311 ILE A O 1
ATOM 2394 N N . GLU A 1 312 ? 9.007 11.953 -10.706 1.00 95.06 312 GLU A N 1
ATOM 2395 C CA . GLU A 1 312 ? 10.220 11.167 -10.493 1.00 95.06 312 GLU A CA 1
ATOM 2396 C C . GLU A 1 312 ? 10.680 11.234 -9.032 1.00 95.06 312 GLU A C 1
ATOM 2398 O O . GLU A 1 312 ? 10.811 10.196 -8.386 1.00 95.06 312 GLU A O 1
ATOM 2403 N N . ALA A 1 313 ? 10.795 12.441 -8.469 1.00 95.62 313 ALA A N 1
ATOM 2404 C CA . ALA A 1 313 ? 11.199 12.660 -7.079 1.00 95.62 313 ALA A CA 1
ATOM 2405 C C . ALA A 1 313 ? 10.233 12.043 -6.047 1.00 95.62 313 ALA A C 1
ATOM 2407 O O . ALA A 1 313 ? 10.621 11.774 -4.909 1.00 95.62 313 ALA A O 1
ATOM 2408 N N . HIS A 1 314 ? 8.975 11.811 -6.432 1.00 96.06 314 HIS A N 1
ATOM 2409 C CA . HIS A 1 314 ? 7.946 11.219 -5.571 1.00 96.06 314 HIS A CA 1
ATOM 2410 C C . HIS A 1 314 ? 7.684 9.731 -5.862 1.00 96.06 314 HIS A C 1
ATOM 2412 O O . HIS A 1 314 ? 6.871 9.098 -5.174 1.00 96.06 314 HIS A O 1
ATOM 2418 N N . SER A 1 315 ? 8.391 9.151 -6.833 1.00 96.12 315 SER A N 1
ATOM 2419 C CA . SER A 1 315 ? 8.343 7.726 -7.159 1.00 96.12 315 SER A CA 1
ATOM 2420 C C . SER A 1 315 ? 9.497 6.977 -6.490 1.00 96.12 315 SER A C 1
ATOM 2422 O O . SER A 1 315 ? 10.607 7.481 -6.375 1.00 96.12 315 SER A O 1
ATOM 2424 N N . GLY A 1 316 ? 9.236 5.764 -6.003 1.00 94.00 316 GLY A N 1
ATOM 2425 C CA . GLY A 1 316 ? 10.276 4.926 -5.400 1.00 94.00 316 GLY A CA 1
ATOM 2426 C C . GLY A 1 316 ? 11.045 4.098 -6.431 1.00 94.00 316 GLY A C 1
ATOM 2427 O O . GLY A 1 316 ? 10.433 3.500 -7.313 1.00 94.00 316 GLY A O 1
ATOM 2428 N N . GLY A 1 317 ? 12.362 3.994 -6.248 1.00 93.94 317 GLY A N 1
ATOM 2429 C CA . GLY A 1 317 ? 13.270 3.230 -7.110 1.00 93.94 317 GLY A CA 1
ATOM 2430 C C . GLY A 1 317 ? 14.242 4.130 -7.869 1.00 93.94 317 GLY A C 1
ATOM 2431 O O . GLY A 1 317 ? 14.140 5.353 -7.815 1.00 93.94 317 GLY A O 1
ATOM 2432 N N . THR A 1 318 ? 15.197 3.521 -8.564 1.00 93.81 318 THR A N 1
ATOM 2433 C CA . THR A 1 318 ? 16.126 4.240 -9.439 1.00 93.81 318 THR A CA 1
ATOM 2434 C C . THR A 1 318 ? 15.380 4.720 -10.685 1.00 93.81 318 THR A C 1
ATOM 2436 O O . THR A 1 318 ? 14.726 3.899 -11.340 1.00 93.81 318 THR A O 1
ATOM 2439 N N . PRO A 1 319 ? 15.445 6.015 -11.031 1.00 90.94 319 PRO A N 1
ATOM 2440 C CA . PRO A 1 319 ? 14.859 6.503 -12.266 1.00 90.94 319 PRO A CA 1
ATOM 2441 C C . PRO A 1 319 ? 15.656 5.983 -13.460 1.00 90.94 319 PRO A C 1
ATOM 2443 O O . PRO A 1 319 ? 16.861 6.182 -13.562 1.00 90.94 319 PRO A O 1
ATOM 2446 N N . GLU A 1 320 ? 14.965 5.324 -14.380 1.00 84.31 320 GLU A N 1
ATOM 2447 C CA . GLU A 1 320 ? 15.494 4.975 -15.692 1.00 84.31 320 GLU A CA 1
ATOM 2448 C C . GLU A 1 320 ? 14.445 5.363 -16.720 1.00 84.31 320 GLU A C 1
ATOM 2450 O O . GLU A 1 320 ? 13.329 4.836 -16.699 1.00 84.31 320 GLU A O 1
ATOM 2455 N N . SER A 1 321 ? 14.798 6.289 -17.615 1.00 64.81 321 SER A N 1
ATOM 2456 C CA . SER A 1 321 ? 13.911 6.662 -18.712 1.00 64.81 321 SER A CA 1
ATOM 2457 C C . SER A 1 321 ? 13.674 5.428 -19.570 1.00 64.81 321 SER A C 1
ATOM 2459 O O . SER A 1 321 ? 14.590 4.893 -20.203 1.00 64.81 321 SER A O 1
ATOM 2461 N N . GLY A 1 322 ? 12.427 4.967 -19.600 1.00 54.97 322 GLY A N 1
ATOM 2462 C CA . GLY A 1 322 ? 12.039 3.887 -20.495 1.00 54.97 322 GLY A CA 1
ATOM 2463 C C . GLY A 1 322 ? 11.959 4.360 -21.946 1.00 54.97 322 GLY A C 1
ATOM 2464 O O . GLY A 1 322 ? 11.816 3.524 -22.837 1.00 54.97 322 GLY A O 1
ATOM 2465 N N . ALA A 1 323 ? 11.982 5.686 -22.180 1.00 57.16 323 ALA A N 1
ATOM 2466 C CA . ALA A 1 323 ? 11.691 6.328 -23.462 1.00 57.16 323 ALA A CA 1
ATOM 2467 C C . ALA A 1 323 ? 10.477 5.689 -24.169 1.00 57.16 323 ALA A C 1
ATOM 2469 O O . ALA A 1 323 ? 10.411 5.665 -25.399 1.00 57.16 323 ALA A O 1
ATOM 2470 N N . VAL A 1 324 ? 9.515 5.153 -23.397 1.00 53.81 324 VAL A N 1
ATOM 2471 C CA . VAL A 1 324 ? 8.497 4.210 -23.898 1.00 53.81 324 VAL A CA 1
ATOM 2472 C C . VAL A 1 324 ? 7.643 4.854 -24.993 1.00 53.81 324 VAL A C 1
ATOM 2474 O O . VAL A 1 324 ? 7.192 4.164 -25.904 1.00 53.81 324 VAL A O 1
ATOM 2477 N N . PHE A 1 325 ? 7.507 6.183 -24.943 1.00 51.97 325 PHE A N 1
ATOM 2478 C CA . PHE A 1 325 ? 6.785 7.003 -25.917 1.00 51.97 325 PHE A CA 1
ATOM 2479 C C . PHE A 1 325 ? 7.663 7.954 -26.738 1.00 51.97 325 PHE A C 1
ATOM 2481 O O . PHE A 1 325 ? 7.135 8.696 -27.559 1.00 51.97 325 PHE A O 1
ATOM 2488 N N . LEU A 1 326 ? 8.985 7.955 -26.543 1.00 47.44 326 LEU A N 1
ATOM 2489 C CA . LEU A 1 326 ? 9.891 8.832 -27.296 1.00 47.44 326 LEU A CA 1
ATOM 2490 C C . LEU A 1 326 ? 10.452 8.165 -28.555 1.00 47.44 326 LEU A C 1
ATOM 2492 O O . LEU A 1 326 ? 10.988 8.862 -29.412 1.00 47.44 326 LEU A O 1
ATOM 2496 N N . GLN A 1 327 ? 10.298 6.844 -28.711 1.00 43.25 327 GLN A N 1
ATOM 2497 C CA . GLN A 1 327 ? 10.621 6.159 -29.962 1.00 43.25 327 GLN A CA 1
ATOM 2498 C C . GLN A 1 327 ? 9.530 5.159 -30.369 1.00 43.25 327 GLN A C 1
ATOM 2500 O O . GLN A 1 327 ? 9.113 4.347 -29.535 1.00 43.25 327 GLN A O 1
ATOM 2505 N N . PRO A 1 328 ? 9.082 5.172 -31.642 1.00 39.78 328 PRO A N 1
ATOM 2506 C CA . PRO A 1 328 ? 8.043 4.272 -32.126 1.00 39.78 328 PRO A CA 1
ATOM 2507 C C . PRO A 1 328 ? 8.438 2.815 -31.872 1.00 39.78 328 PRO A C 1
ATOM 2509 O O . PRO A 1 328 ? 9.460 2.327 -32.349 1.00 39.78 328 PRO A O 1
ATOM 2512 N N . THR A 1 329 ? 7.644 2.118 -31.062 1.00 45.62 329 THR A N 1
ATOM 2513 C CA . THR A 1 329 ? 7.814 0.687 -30.803 1.00 45.62 329 THR A CA 1
ATOM 2514 C C . THR A 1 329 ? 7.419 -0.093 -32.060 1.00 45.62 329 THR A C 1
ATOM 2516 O O . THR A 1 329 ? 6.298 0.091 -32.532 1.00 45.62 329 THR A O 1
ATOM 2519 N N . PRO A 1 330 ? 8.253 -1.003 -32.596 1.00 36.66 330 PRO A N 1
ATOM 2520 C CA . PRO A 1 330 ? 7.883 -1.809 -33.764 1.00 36.66 330 PRO A CA 1
ATOM 2521 C C . PRO A 1 330 ? 6.868 -2.924 -33.447 1.00 36.66 330 PRO A C 1
ATOM 2523 O O . PRO A 1 330 ? 6.427 -3.635 -34.347 1.00 36.66 330 PRO A O 1
ATOM 2526 N N . TYR A 1 331 ? 6.483 -3.103 -32.181 1.00 43.41 331 TYR A N 1
ATOM 2527 C CA . TYR A 1 331 ? 5.600 -4.186 -31.764 1.00 43.41 331 TYR A CA 1
ATOM 2528 C C . TYR A 1 331 ? 4.133 -3.749 -31.746 1.00 43.41 331 TYR A C 1
ATOM 2530 O O . TYR A 1 331 ? 3.728 -2.902 -30.951 1.00 43.41 331 TYR A O 1
ATOM 2538 N N . ARG A 1 332 ? 3.316 -4.400 -32.584 1.00 31.45 332 ARG A N 1
ATOM 2539 C CA . ARG A 1 332 ? 1.869 -4.510 -32.366 1.00 31.45 332 ARG A CA 1
ATOM 2540 C C . ARG A 1 332 ? 1.651 -5.454 -31.184 1.00 31.45 332 ARG A C 1
ATOM 2542 O O . ARG A 1 332 ? 1.821 -6.661 -31.330 1.00 31.45 332 ARG A O 1
ATOM 2549 N N . ALA A 1 333 ? 1.282 -4.917 -30.025 1.00 32.34 333 ALA A N 1
ATOM 2550 C CA . ALA A 1 333 ? 0.707 -5.734 -28.965 1.00 32.34 333 ALA A CA 1
ATOM 2551 C C . ALA A 1 333 ? -0.677 -6.205 -29.439 1.00 32.34 333 ALA A C 1
ATOM 2553 O O . ALA A 1 333 ? -1.604 -5.405 -29.552 1.00 32.34 333 ALA A O 1
ATOM 2554 N N . VAL A 1 334 ? -0.796 -7.485 -29.788 1.00 24.44 334 VAL A N 1
ATOM 2555 C CA . VAL A 1 334 ? -2.092 -8.134 -30.002 1.00 24.44 334 VAL A CA 1
ATOM 2556 C C . VAL A 1 334 ? -2.543 -8.640 -28.640 1.00 24.44 334 VAL A C 1
ATOM 2558 O O . VAL A 1 334 ? -1.951 -9.571 -28.100 1.00 24.44 334 VAL A O 1
ATOM 2561 N N . PHE A 1 335 ? -3.549 -7.985 -28.069 1.00 31.12 335 PHE A N 1
ATOM 2562 C CA . PHE A 1 335 ? -4.248 -8.489 -26.894 1.00 31.12 335 PHE A CA 1
ATOM 2563 C C . PHE A 1 335 ? -5.285 -9.507 -27.377 1.00 31.12 335 PHE A C 1
ATOM 2565 O O . PHE A 1 335 ? -6.141 -9.161 -28.194 1.00 31.12 335 PHE A O 1
ATOM 2572 N N . VAL A 1 336 ? -5.156 -10.752 -26.918 1.00 31.05 336 VAL A N 1
ATOM 2573 C CA . VAL A 1 336 ? -6.220 -11.767 -26.964 1.00 31.05 336 VAL A CA 1
ATOM 2574 C C . VAL A 1 336 ? -6.864 -11.798 -25.590 1.00 31.05 336 VAL A C 1
ATOM 2576 O O . VAL A 1 336 ? -6.093 -11.769 -24.603 1.00 31.05 336 VAL A O 1
#

Foldseek 3Di:
DPPDDPPAAAEEAEDEQQPCQLDPPVVPVVRHLYEYEYLAPNSVVVCVVSPPDQWEYEDLHQFLCCLAQQLLLLLVLLVVLCVVVDPLLDQVFEEEEEDPGSNSVNVVVVSVVSNHQYEYEYCDPVSVVVFVPDPSYHYDPDVLVSLQRHQEYEQDHSAQPCPVVCSVQQHLAAHEYAYSHQAQHNNVVQLVVLVVVVPPDDDPPFCQCWGWDQHPNGYIYIYGGNSGHSLDDPPPDSGDPLSCQLSVQSSVLSVLLVVLQVVPPPRSSGYWHEYRQLVSNLVSLVVSCVSDDPPPDDPVSNVLSVDSVSSVVSGDIHYDHSCSPVDDDPDDPDDD

Radius of gyration: 21.72 Å; chains: 1; bounding box: 46×54×65 Å

pLDDT: mean 88.2, std 13.73, range [24.44, 97.88]

Secondary structure (DSSP, 8-state):
-----TT--EEEEEESSSHHHHT--HHHHHHSEEEEEE--HHHHHHHHHH---SSEEEEGGG-HHIIIIIHHHHHHHHHHHHTTTS-TT-TTPEEEEE--SHHHHHHHHHHHHTT-EEEEE-S-HHHHHHHTT-TTEEEES-HHHHHHH-SEEEE-SSS-S-SSTHHHHT--S-EEEEE-SSSS-TTHHHHHHHHHHTTTT---S-TTS-EEEE-TTS-EEEEGGGGS-TT--SSS-SS-HHHHHHHHHHHHHHHHHHHHHTT-HHHHTS-EEEEPPHHHHHHHHHHHHTTS-TTSS-HHHHHHTT-HHHHHHTS-SB-----TTTS---------

Sequence (336 aa):
MASIKKDVKEVLILDHGGHALSFIPEQILRQYKVVGVEKTTRGLINLKAQGFPPLPLIGVAHCAAKRILESPLIAEAVIAKLLPLISIKDKNLVCGIVGYGAIGKAITAKLLSMQHKVIVYDNDPNQFRIAKDIRGMTVTNELSALVASADYIFGCTGRDITTSIDSFRLSSKNKTLISCSSEDIEFSSLIWLAAQQQRNGKAAINPLADVEYHTDMGGTIRILKGGFPANFDGSGESVPANDIQLTRALGLGGVLQAARFFQRPDIVNSSGVYALDANMQKLIVNEWLKYQPSHRFPKDVIDQFQDVQWIEAHSGGTPESGAVFLQPTPYRAVFV